Protein AF-A0A935EPA9-F1 (afdb_monomer)

Sequence (239 aa):
MWRLKFWNRGVDVRLLAHLEQKLRLCGFPLTALYARQGHGQLTEWLADKGNRVATLEAYRRAIELHKPTWAGEAQGRLLANFLSLGMYAGPASAAPRCLHHGDHHVSRPFPELQNRWPGGVLPLPTDTQRFGWLGTGDAPLGEIDTWRDFSTHYSQELGTTRTVQVPHHGAAPTHGPRFFHRGLVAEPGVRAVISAGMSNRYGHPRLVVVNEALAAGAQLEIVTDTSEVGYCECFEFEA

pLDDT: mean 85.82, std 12.25, range [48.91, 97.62]

Structure (mmCIF, N/CA/C/O backbone):
data_AF-A0A935EPA9-F1
#
_entry.id   AF-A0A935EPA9-F1
#
loop_
_atom_site.group_PDB
_atom_site.id
_atom_site.type_symbol
_atom_site.label_atom_id
_atom_site.label_alt_id
_atom_site.label_comp_id
_atom_site.label_asym_id
_atom_site.label_entity_id
_atom_site.label_seq_id
_atom_site.pdbx_PDB_ins_code
_atom_site.Cartn_x
_atom_site.Cartn_y
_atom_site.Cartn_z
_atom_site.occupancy
_atom_site.B_iso_or_equiv
_atom_site.auth_seq_id
_atom_site.auth_comp_id
_atom_site.auth_asym_id
_atom_site.auth_atom_id
_atom_site.pdbx_PDB_model_num
ATOM 1 N N . MET A 1 1 ? 3.384 13.593 19.354 1.00 76.81 1 MET A N 1
ATOM 2 C CA . MET A 1 1 ? 4.324 13.526 18.207 1.00 76.81 1 MET A CA 1
ATOM 3 C C . MET A 1 1 ? 3.704 12.672 17.108 1.00 76.81 1 MET A C 1
ATOM 5 O O . MET A 1 1 ? 3.237 11.580 17.417 1.00 76.81 1 MET A O 1
ATOM 9 N N . TRP A 1 2 ? 3.652 13.170 15.870 1.00 85.94 2 TRP A N 1
ATOM 10 C CA . TRP A 1 2 ? 3.174 12.419 14.699 1.00 85.94 2 TRP A CA 1
ATOM 11 C C . TRP A 1 2 ? 4.339 11.661 14.053 1.00 85.94 2 TRP A C 1
ATOM 13 O O . TRP A 1 2 ? 5.459 12.174 14.046 1.00 85.94 2 TRP A O 1
ATOM 23 N N . ARG A 1 3 ? 4.106 10.456 13.528 1.00 91.31 3 ARG A N 1
ATOM 24 C CA . ARG A 1 3 ? 5.133 9.642 12.860 1.00 91.31 3 ARG A CA 1
ATOM 25 C C . ARG A 1 3 ? 4.653 9.105 11.520 1.00 91.31 3 ARG A C 1
ATOM 27 O O . ARG A 1 3 ? 3.473 8.802 11.353 1.00 91.31 3 ARG A O 1
ATOM 34 N N . LEU A 1 4 ? 5.611 8.927 10.615 1.00 93.38 4 LEU A N 1
ATOM 35 C CA . LEU A 1 4 ? 5.465 8.143 9.394 1.00 93.38 4 LEU A CA 1
ATOM 36 C C . LEU A 1 4 ? 6.277 6.856 9.537 1.00 93.38 4 LEU A C 1
ATOM 38 O O . LEU A 1 4 ? 7.412 6.895 10.016 1.00 93.38 4 LEU A O 1
ATOM 42 N N . LYS A 1 5 ? 5.700 5.722 9.140 1.00 92.56 5 LYS A N 1
ATOM 43 C CA . LYS A 1 5 ? 6.363 4.414 9.203 1.00 92.56 5 LYS A CA 1
ATOM 44 C C . LYS A 1 5 ? 6.066 3.607 7.948 1.00 92.56 5 LYS A C 1
ATOM 46 O O . LYS A 1 5 ? 4.907 3.439 7.575 1.00 92.56 5 LYS A O 1
ATOM 51 N N . PHE A 1 6 ? 7.116 3.092 7.324 1.00 93.00 6 PHE A N 1
ATOM 52 C CA . PHE A 1 6 ? 7.049 2.441 6.022 1.00 93.00 6 PHE A CA 1
ATOM 53 C C . PHE A 1 6 ? 7.349 0.952 6.128 1.00 93.00 6 PHE A C 1
ATOM 55 O O . PHE A 1 6 ? 8.260 0.552 6.850 1.00 93.00 6 PHE A O 1
ATOM 62 N N . TRP A 1 7 ? 6.626 0.161 5.344 1.00 93.69 7 TRP A N 1
ATOM 63 C CA . TRP A 1 7 ? 6.806 -1.276 5.234 1.00 93.69 7 TRP A CA 1
ATOM 64 C C . TRP A 1 7 ? 6.876 -1.703 3.771 1.00 93.69 7 TRP A C 1
ATOM 66 O O . TRP A 1 7 ? 6.162 -1.192 2.908 1.00 93.69 7 TRP A O 1
ATOM 76 N N . ASN A 1 8 ? 7.735 -2.673 3.496 1.00 89.88 8 AS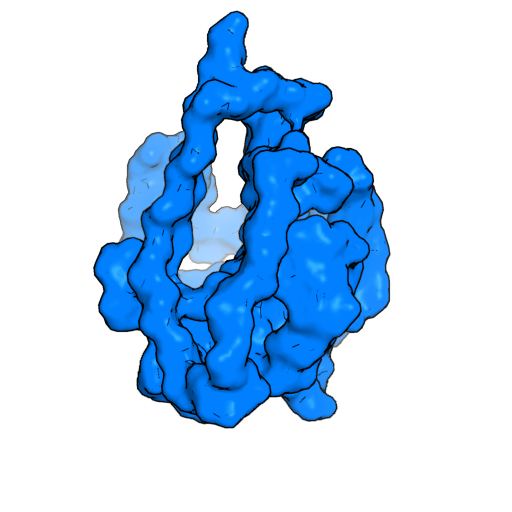N A N 1
ATOM 77 C CA . ASN A 1 8 ? 7.850 -3.327 2.204 1.00 89.88 8 ASN A CA 1
ATOM 78 C C . ASN A 1 8 ? 8.273 -4.772 2.494 1.00 89.88 8 ASN A C 1
ATOM 80 O O . ASN A 1 8 ? 9.214 -4.983 3.268 1.00 89.88 8 ASN A O 1
ATOM 84 N N . ARG A 1 9 ? 7.549 -5.760 1.951 1.00 88.00 9 ARG A N 1
ATOM 85 C CA . ARG A 1 9 ? 7.685 -7.166 2.368 1.00 88.00 9 ARG A CA 1
ATOM 86 C C . ARG A 1 9 ? 9.133 -7.629 2.254 1.00 88.00 9 ARG A C 1
ATOM 88 O O . ARG A 1 9 ? 9.713 -7.597 1.172 1.00 88.00 9 ARG A O 1
ATOM 95 N N . GLY A 1 10 ? 9.700 -8.111 3.360 1.00 82.88 10 GLY A N 1
ATOM 96 C CA . GLY A 1 10 ? 11.038 -8.710 3.385 1.00 82.88 10 GLY A CA 1
ATOM 97 C C . GLY A 1 10 ? 12.150 -7.834 2.793 1.00 82.88 10 GLY A C 1
ATOM 98 O O . GLY A 1 10 ? 13.136 -8.375 2.297 1.00 82.88 10 GLY A O 1
ATOM 99 N N . VAL A 1 11 ? 11.982 -6.508 2.787 1.00 86.69 11 VAL A N 1
ATOM 100 C CA . VAL A 1 11 ? 13.045 -5.587 2.388 1.00 86.69 11 VAL A CA 1
ATOM 101 C C . VAL A 1 11 ? 14.012 -5.420 3.549 1.00 86.69 11 VAL A C 1
ATOM 103 O O . VAL A 1 11 ? 13.640 -4.953 4.623 1.00 86.69 11 VAL A O 1
ATOM 106 N N . ASP A 1 12 ? 15.269 -5.784 3.313 1.00 88.25 12 ASP A N 1
ATOM 107 C CA . ASP A 1 12 ? 16.366 -5.583 4.252 1.00 88.25 12 ASP A CA 1
ATOM 108 C C . ASP A 1 12 ? 17.459 -4.670 3.669 1.00 88.25 12 ASP A C 1
ATOM 110 O O . ASP A 1 12 ? 17.450 -4.299 2.491 1.00 88.25 12 ASP A O 1
ATOM 114 N N . VAL A 1 13 ? 18.432 -4.304 4.508 1.00 89.94 13 VAL A N 1
ATOM 115 C CA . VAL A 1 13 ? 19.551 -3.426 4.123 1.00 89.94 13 VAL A CA 1
ATOM 116 C C . VAL A 1 13 ? 20.376 -3.987 2.957 1.00 89.94 13 VAL A C 1
ATOM 118 O O . VAL A 1 13 ? 20.918 -3.217 2.166 1.00 89.94 13 VAL A O 1
ATOM 121 N N . ARG A 1 14 ? 20.481 -5.315 2.823 1.00 93.69 14 ARG A N 1
ATOM 122 C CA . ARG A 1 14 ? 21.267 -5.952 1.758 1.00 93.69 14 ARG A CA 1
ATOM 123 C C . ARG A 1 14 ? 20.517 -5.900 0.434 1.00 93.69 14 ARG A C 1
ATOM 125 O O . ARG A 1 14 ? 21.124 -5.568 -0.582 1.00 93.69 14 ARG A O 1
ATOM 132 N N . LEU A 1 15 ? 19.212 -6.175 0.437 1.00 91.94 15 LEU A N 1
ATOM 133 C CA . LEU A 1 15 ? 18.370 -6.010 -0.744 1.00 91.94 15 LEU A CA 1
ATOM 134 C C . LEU A 1 15 ? 18.383 -4.555 -1.215 1.00 91.94 15 LEU A C 1
ATOM 136 O O . LEU A 1 15 ? 18.562 -4.311 -2.406 1.00 91.94 15 LEU A O 1
ATOM 140 N N . LEU A 1 16 ? 18.270 -3.593 -0.293 1.00 91.88 16 LEU A N 1
ATOM 141 C CA . LEU A 1 16 ? 18.361 -2.168 -0.617 1.00 91.88 16 LEU A CA 1
ATOM 142 C C . LEU A 1 16 ? 19.715 -1.802 -1.234 1.00 91.88 16 LEU A C 1
ATOM 144 O O . LEU A 1 16 ? 19.746 -1.117 -2.252 1.00 91.88 16 LEU A O 1
ATOM 148 N N . ALA A 1 17 ? 20.822 -2.311 -0.688 1.00 94.19 17 ALA A N 1
ATOM 149 C CA . ALA A 1 17 ? 22.150 -2.082 -1.254 1.00 94.19 17 ALA A CA 1
ATOM 150 C C . ALA A 1 17 ? 22.279 -2.651 -2.680 1.00 94.19 17 ALA A C 1
ATOM 152 O O . ALA A 1 17 ? 22.821 -1.993 -3.573 1.00 94.19 17 ALA A O 1
ATOM 153 N N . HIS A 1 18 ? 21.745 -3.852 -2.928 1.00 94.94 18 HIS A N 1
ATOM 154 C CA . HIS A 1 18 ? 21.714 -4.427 -4.272 1.00 94.94 18 HIS A CA 1
ATOM 155 C C . HIS A 1 18 ? 20.824 -3.620 -5.221 1.00 94.94 18 HIS A C 1
ATOM 157 O O . HIS A 1 18 ? 21.235 -3.361 -6.352 1.00 94.94 18 HIS A O 1
ATOM 163 N N . LEU A 1 19 ? 19.642 -3.193 -4.774 1.00 93.88 19 LEU A N 1
ATOM 164 C CA . LEU A 1 19 ? 18.737 -2.353 -5.557 1.00 93.88 19 LEU A CA 1
ATOM 165 C C . LEU A 1 19 ? 19.398 -1.034 -5.941 1.00 93.88 19 LEU A C 1
ATOM 167 O O . LEU A 1 19 ? 19.433 -0.702 -7.123 1.00 93.88 19 LEU A O 1
ATOM 171 N N . GLU A 1 20 ? 19.989 -0.324 -4.981 1.00 95.06 20 GLU A N 1
ATOM 172 C CA . GLU A 1 20 ? 20.690 0.932 -5.241 1.00 95.06 20 GLU A CA 1
ATOM 173 C C . GLU A 1 20 ? 21.815 0.733 -6.264 1.00 95.06 20 GLU A C 1
ATOM 175 O O . GLU A 1 20 ? 21.924 1.490 -7.232 1.00 95.06 20 GLU A O 1
ATOM 180 N N . GLN A 1 21 ? 22.612 -0.330 -6.113 1.00 97.38 21 GLN A N 1
ATOM 181 C CA . GLN A 1 21 ? 23.664 -0.663 -7.068 1.00 97.38 21 GLN A CA 1
ATOM 182 C C . GLN A 1 21 ? 23.097 -0.898 -8.477 1.00 97.38 21 GLN A C 1
ATOM 184 O O . GLN A 1 21 ? 23.634 -0.361 -9.447 1.00 97.38 21 GLN A O 1
ATOM 189 N N . LYS A 1 22 ? 22.031 -1.698 -8.622 1.00 97.56 22 LYS A N 1
ATOM 190 C CA . LYS A 1 22 ? 21.448 -2.000 -9.940 1.00 97.56 22 LYS A CA 1
ATOM 191 C C . LYS A 1 22 ? 20.779 -0.779 -10.571 1.00 97.56 22 LYS A C 1
ATOM 193 O O . LYS A 1 22 ? 20.948 -0.574 -11.770 1.00 97.56 22 LYS A O 1
ATOM 198 N N . LEU A 1 23 ? 20.098 0.048 -9.779 1.00 97.00 23 LEU A N 1
ATOM 199 C CA . LEU A 1 23 ? 19.498 1.306 -10.229 1.00 97.00 23 LEU A CA 1
ATOM 200 C C . LEU A 1 23 ? 20.565 2.291 -10.716 1.00 97.00 23 LEU A C 1
ATOM 202 O O . LEU A 1 23 ? 20.428 2.886 -11.784 1.00 97.00 23 LEU A O 1
ATOM 206 N N . ARG A 1 24 ? 21.683 2.406 -9.990 1.00 97.31 24 ARG A N 1
ATOM 207 C CA . ARG A 1 24 ? 22.820 3.231 -10.414 1.00 97.31 24 ARG A CA 1
ATOM 208 C C . ARG A 1 24 ? 23.376 2.777 -11.766 1.00 97.31 24 ARG A C 1
ATOM 210 O O . ARG A 1 24 ? 23.651 3.610 -12.623 1.00 97.31 24 ARG A O 1
ATOM 217 N N . LEU A 1 25 ? 23.509 1.465 -11.971 1.00 97.62 25 LEU A N 1
ATOM 218 C CA . LEU A 1 25 ? 24.025 0.893 -13.220 1.00 97.62 25 LEU A CA 1
ATOM 219 C C . LEU A 1 25 ? 23.105 1.122 -14.426 1.00 97.62 25 LEU A C 1
ATOM 221 O O . LEU A 1 25 ? 23.601 1.161 -15.547 1.00 97.62 25 LEU A O 1
ATOM 225 N N . CYS A 1 26 ? 21.794 1.283 -14.222 1.00 97.19 26 CYS A N 1
ATOM 226 C CA . CYS A 1 26 ? 20.859 1.603 -15.302 1.00 97.19 26 CYS A CA 1
ATOM 227 C C . CYS A 1 26 ? 20.621 3.112 -15.487 1.00 97.19 26 CYS A C 1
ATOM 229 O O . CYS A 1 26 ? 19.710 3.496 -16.216 1.00 97.19 26 CYS A O 1
ATOM 231 N N . GLY A 1 27 ? 21.413 3.968 -14.829 1.00 97.44 27 GLY A N 1
ATOM 232 C CA . GLY A 1 27 ? 21.311 5.424 -14.960 1.00 97.44 27 GLY A CA 1
ATOM 233 C C . GLY A 1 27 ? 20.116 6.045 -14.233 1.00 97.44 27 GLY A C 1
ATOM 234 O O . GLY A 1 27 ? 19.759 7.184 -14.529 1.00 97.44 27 GLY A O 1
ATOM 235 N N . PHE A 1 28 ? 19.496 5.326 -13.292 1.00 97.38 28 PHE A N 1
ATOM 236 C CA . PHE A 1 28 ? 18.404 5.869 -12.487 1.00 97.38 28 PHE A CA 1
ATOM 237 C C . PHE A 1 28 ? 18.905 7.061 -11.647 1.00 97.38 28 PHE A C 1
ATOM 239 O O . PHE A 1 28 ? 19.956 6.947 -11.001 1.00 97.38 28 PHE A O 1
ATOM 246 N N . PRO A 1 29 ? 18.178 8.195 -11.595 1.00 96.50 29 PRO A N 1
ATOM 247 C CA . PRO A 1 29 ? 18.647 9.406 -10.926 1.00 96.50 29 PRO A CA 1
ATOM 248 C C . PRO A 1 29 ? 18.473 9.307 -9.401 1.00 96.50 29 PRO A C 1
ATOM 250 O O . PRO A 1 29 ? 17.621 9.959 -8.808 1.00 96.50 29 PRO A O 1
ATOM 253 N N . LEU A 1 30 ? 19.301 8.494 -8.735 1.00 95.56 30 LEU A N 1
ATOM 254 C CA . LEU A 1 30 ? 19.229 8.253 -7.283 1.00 95.56 30 LEU A CA 1
ATOM 255 C C . LEU A 1 30 ? 19.343 9.533 -6.443 1.00 95.56 30 LEU A C 1
ATOM 257 O O . LEU A 1 30 ? 18.748 9.621 -5.375 1.00 95.56 30 LEU A O 1
ATOM 261 N N . THR A 1 31 ? 20.065 10.547 -6.922 1.00 95.75 31 THR A N 1
ATOM 262 C CA . THR A 1 31 ? 20.167 11.850 -6.247 1.00 95.75 31 THR A CA 1
ATOM 263 C C . THR A 1 31 ? 18.823 12.574 -6.165 1.00 95.75 31 THR A C 1
ATOM 265 O O . THR A 1 31 ? 18.585 13.306 -5.205 1.00 95.75 31 THR A O 1
ATOM 268 N N . ALA A 1 32 ? 17.914 12.322 -7.112 1.00 94.19 32 ALA A N 1
ATOM 269 C CA . ALA A 1 32 ? 16.571 12.887 -7.109 1.00 94.19 32 ALA A CA 1
ATOM 270 C C . ALA A 1 32 ? 15.727 12.377 -5.929 1.00 94.19 32 ALA A C 1
ATOM 272 O O . ALA A 1 32 ? 14.844 13.092 -5.467 1.00 94.19 32 ALA A O 1
ATOM 273 N N . LEU A 1 33 ? 16.022 11.192 -5.379 1.00 89.06 33 LEU A N 1
ATOM 274 C CA . LEU A 1 33 ? 15.317 10.662 -4.202 1.00 89.06 33 LEU A CA 1
ATOM 275 C C . LEU A 1 33 ? 15.514 11.534 -2.954 1.00 89.06 33 LEU A C 1
ATOM 277 O O . LEU A 1 33 ? 14.657 11.556 -2.076 1.00 89.06 33 LEU A O 1
ATOM 281 N N . TYR A 1 34 ? 16.627 12.266 -2.887 1.00 91.00 34 TYR A N 1
ATOM 282 C CA . TYR A 1 34 ? 16.986 13.117 -1.751 1.00 91.00 34 TYR A CA 1
ATOM 283 C C . TYR A 1 34 ? 16.742 14.606 -2.022 1.00 91.00 34 TYR A C 1
ATOM 285 O O . TYR A 1 34 ? 16.876 15.439 -1.125 1.00 91.00 34 TYR A O 1
ATOM 293 N N . ALA A 1 35 ? 16.392 14.966 -3.258 1.00 90.88 35 ALA A N 1
ATOM 294 C CA . ALA A 1 35 ? 16.151 16.346 -3.639 1.00 90.88 35 ALA A CA 1
ATOM 295 C C . ALA A 1 35 ? 14.722 16.770 -3.272 1.00 90.88 35 ALA A C 1
ATOM 297 O O . ALA A 1 35 ? 13.752 16.094 -3.610 1.00 90.88 35 ALA A O 1
ATOM 298 N N . ARG A 1 36 ? 14.572 17.960 -2.671 1.00 88.38 36 ARG A N 1
ATOM 299 C CA . ARG A 1 36 ? 13.269 18.532 -2.264 1.00 88.38 36 ARG A CA 1
ATOM 300 C C . ARG A 1 36 ? 12.229 18.573 -3.396 1.00 88.38 36 ARG A C 1
ATOM 302 O O . ARG A 1 36 ? 11.035 18.503 -3.130 1.00 88.38 36 ARG A O 1
ATOM 309 N N . GLN A 1 37 ? 12.675 18.689 -4.646 1.00 88.56 37 GLN A N 1
ATOM 310 C CA . GLN A 1 37 ? 11.825 18.688 -5.843 1.00 88.56 37 GLN A CA 1
ATOM 311 C C . GLN A 1 37 ? 12.203 17.581 -6.843 1.00 88.56 37 GLN A C 1
ATOM 313 O O . GLN A 1 37 ? 11.879 17.666 -8.023 1.00 88.56 37 GLN A O 1
ATOM 318 N N . GLY A 1 38 ? 12.869 16.515 -6.389 1.00 88.50 38 GLY A N 1
ATOM 319 C CA . GLY A 1 38 ? 13.335 15.452 -7.283 1.00 88.50 38 GLY A CA 1
ATOM 320 C C . GLY A 1 38 ? 12.225 14.611 -7.919 1.00 88.50 38 GLY A C 1
ATOM 321 O O . GLY A 1 38 ? 12.478 13.912 -8.896 1.00 88.50 38 GLY A O 1
ATOM 322 N N . HIS A 1 39 ? 10.980 14.719 -7.439 1.00 89.00 39 HIS A N 1
ATOM 323 C CA . HIS A 1 39 ? 9.828 14.040 -8.041 1.00 89.00 39 HIS A CA 1
ATOM 324 C C . HIS A 1 39 ? 9.634 14.408 -9.523 1.00 89.00 39 HIS A C 1
ATOM 326 O O . HIS A 1 39 ? 9.293 13.534 -10.317 1.00 89.00 39 HIS A O 1
ATOM 332 N N . GLY A 1 40 ? 9.891 15.665 -9.914 1.00 91.94 40 GLY A N 1
ATOM 333 C CA . GLY A 1 40 ? 9.788 16.107 -11.308 1.00 91.94 40 GLY A CA 1
ATOM 334 C C . GLY A 1 40 ? 10.805 15.397 -12.198 1.00 91.94 40 GLY A C 1
ATOM 335 O O . GLY A 1 40 ? 10.433 14.791 -13.197 1.00 91.94 40 GLY A O 1
ATOM 336 N N . GLN A 1 41 ? 12.066 15.361 -11.758 1.00 93.81 41 GLN A N 1
ATOM 337 C CA . GLN A 1 41 ? 13.150 14.663 -12.451 1.00 93.81 41 GLN A CA 1
ATOM 338 C C . GLN A 1 41 ? 12.880 13.158 -12.577 1.00 93.81 41 GLN A C 1
ATOM 340 O O . GLN A 1 41 ? 13.104 12.575 -13.634 1.00 93.81 41 GLN A O 1
ATOM 345 N N . LEU A 1 42 ? 12.386 12.518 -11.512 1.00 94.12 42 LEU A N 1
ATOM 346 C CA . LEU A 1 42 ? 12.028 11.097 -11.539 1.00 94.12 42 LEU A CA 1
ATOM 347 C C . LEU A 1 42 ? 10.885 10.830 -12.518 1.00 94.12 42 LEU A C 1
ATOM 349 O O . LEU A 1 42 ? 10.948 9.868 -13.279 1.00 94.12 42 LEU A O 1
ATOM 353 N N . THR A 1 43 ? 9.862 11.686 -12.514 1.00 93.2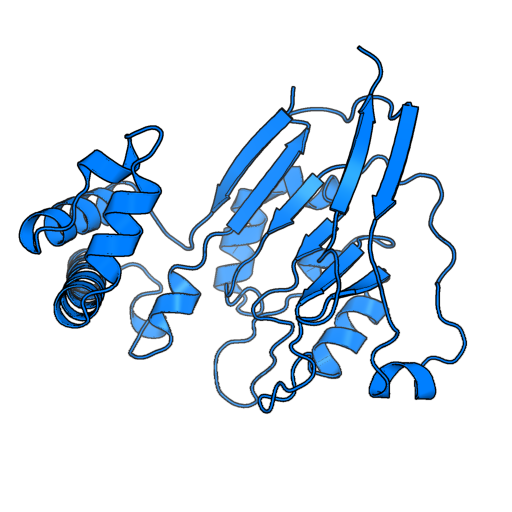5 43 THR A N 1
ATOM 354 C CA . THR A 1 43 ? 8.696 11.559 -13.397 1.00 93.25 43 THR A CA 1
ATOM 355 C C . THR A 1 43 ? 9.093 11.733 -14.857 1.00 93.25 43 THR A C 1
ATOM 357 O O . THR A 1 43 ? 8.719 10.914 -15.690 1.00 93.25 43 THR A O 1
ATOM 360 N N . GLU A 1 44 ? 9.890 12.757 -15.163 1.00 95.06 44 GLU A N 1
ATOM 361 C CA . GLU A 1 44 ? 10.415 13.006 -16.505 1.00 95.06 44 GLU A CA 1
ATOM 362 C C . GLU A 1 44 ? 11.298 11.846 -16.982 1.00 95.06 44 GLU A C 1
ATOM 364 O O . GLU A 1 44 ? 11.100 11.319 -18.075 1.00 95.06 44 GLU A O 1
ATOM 369 N N . TRP A 1 45 ? 12.212 11.367 -16.134 1.00 96.06 45 TRP A N 1
ATOM 370 C CA . TRP A 1 45 ? 13.082 10.242 -16.472 1.00 96.06 45 TRP A CA 1
ATOM 371 C C . TRP A 1 45 ? 12.285 8.946 -16.704 1.00 96.06 45 TRP A C 1
ATOM 373 O O . TRP A 1 45 ? 12.556 8.217 -17.658 1.00 96.06 45 TRP A O 1
ATOM 383 N N . LEU A 1 46 ? 11.265 8.672 -15.881 1.00 95.00 46 LEU A N 1
ATOM 384 C CA . LEU A 1 46 ? 10.369 7.515 -16.024 1.00 95.00 46 LEU A CA 1
ATOM 385 C C . LEU A 1 46 ? 9.311 7.683 -17.128 1.00 95.00 46 LEU A C 1
ATOM 387 O O . LEU A 1 46 ? 8.618 6.714 -17.447 1.00 95.00 46 LEU A O 1
ATOM 391 N N . ALA A 1 47 ? 9.166 8.866 -17.731 1.00 95.12 47 ALA A N 1
ATOM 392 C CA . ALA A 1 47 ? 8.294 9.044 -18.891 1.00 95.12 47 ALA A CA 1
ATOM 393 C C . ALA A 1 47 ? 8.807 8.227 -20.089 1.00 95.12 47 ALA A C 1
ATOM 395 O O . ALA A 1 47 ? 8.014 7.675 -20.862 1.00 95.12 47 ALA A O 1
ATOM 396 N N . ASP A 1 48 ? 10.128 8.053 -20.188 1.00 97.44 48 ASP A N 1
ATOM 397 C CA . ASP A 1 48 ? 10.743 7.182 -21.179 1.00 97.44 48 ASP A CA 1
ATOM 398 C C . ASP A 1 48 ? 10.442 5.693 -20.904 1.00 97.44 48 ASP A C 1
ATOM 400 O O . ASP A 1 48 ? 10.499 5.173 -19.783 1.00 97.44 48 ASP A O 1
ATOM 404 N N . LYS A 1 49 ? 10.062 4.965 -21.959 1.00 95.88 49 LYS A N 1
ATOM 405 C CA . LYS A 1 49 ? 9.726 3.537 -21.856 1.00 95.88 49 LYS A CA 1
ATOM 406 C C . LYS A 1 49 ? 10.966 2.676 -21.599 1.00 95.88 49 LYS A C 1
ATOM 408 O O . LYS A 1 49 ? 10.862 1.714 -20.837 1.00 95.88 49 LYS A O 1
ATOM 413 N N . GLY A 1 50 ? 12.101 2.998 -22.218 1.00 97.06 50 GLY A N 1
ATOM 414 C CA . GLY A 1 50 ? 13.364 2.283 -22.033 1.00 97.06 50 GLY A CA 1
ATOM 415 C C . GLY A 1 50 ? 13.839 2.359 -20.586 1.00 97.06 50 GLY A C 1
ATOM 416 O O . GLY A 1 50 ? 14.141 1.329 -19.986 1.00 97.06 50 GLY A O 1
ATOM 417 N N . ASN A 1 51 ? 13.765 3.544 -19.990 1.00 96.88 51 ASN A N 1
ATOM 418 C CA . ASN A 1 51 ? 14.081 3.797 -18.588 1.00 96.88 51 ASN A CA 1
ATOM 419 C C . ASN A 1 51 ? 13.205 2.983 -17.627 1.00 96.88 51 ASN A C 1
ATOM 421 O O . ASN A 1 51 ? 13.721 2.329 -16.722 1.00 96.88 51 ASN A O 1
ATOM 425 N N . ARG A 1 52 ? 11.885 2.920 -17.851 1.00 93.81 52 ARG A N 1
ATOM 426 C CA . ARG A 1 52 ? 10.991 2.061 -17.047 1.00 93.81 52 ARG A CA 1
ATOM 427 C C . ARG A 1 52 ? 11.353 0.582 -17.145 1.00 93.81 52 ARG A C 1
ATOM 429 O O . ARG A 1 52 ? 11.381 -0.109 -16.128 1.00 93.81 52 ARG A O 1
ATOM 436 N N . VAL A 1 53 ? 11.631 0.093 -18.354 1.00 92.75 53 VAL A N 1
ATOM 437 C CA . VAL A 1 53 ? 12.052 -1.300 -18.570 1.00 92.75 53 VAL A CA 1
ATOM 438 C C . VAL A 1 53 ? 13.378 -1.576 -17.859 1.00 92.75 53 VAL A C 1
ATOM 440 O O . VAL A 1 53 ? 13.491 -2.587 -17.169 1.00 92.75 53 VAL A O 1
ATOM 443 N N . ALA A 1 54 ? 14.346 -0.664 -17.967 1.00 95.00 54 ALA A N 1
ATOM 444 C CA . ALA A 1 54 ? 15.650 -0.781 -17.326 1.00 95.00 54 ALA A CA 1
ATOM 445 C C . ALA A 1 54 ? 15.550 -0.775 -15.792 1.00 95.00 54 ALA A C 1
ATOM 447 O O . ALA A 1 54 ? 16.194 -1.592 -15.138 1.00 95.00 54 ALA A O 1
ATOM 448 N N . THR A 1 55 ? 14.686 0.066 -15.216 1.00 93.50 55 THR A N 1
ATOM 449 C CA . THR A 1 55 ? 14.396 0.068 -13.774 1.00 93.50 55 THR A CA 1
ATOM 450 C C . THR A 1 55 ? 13.799 -1.258 -13.323 1.00 93.50 55 THR A C 1
ATOM 452 O O . THR A 1 55 ? 14.288 -1.854 -12.368 1.00 93.50 55 THR A O 1
ATOM 455 N N . LEU A 1 56 ? 12.775 -1.771 -14.012 1.00 90.81 56 LEU A N 1
ATOM 456 C CA . LEU A 1 56 ? 12.178 -3.065 -13.659 1.00 90.81 56 LEU A CA 1
ATOM 457 C C . LEU A 1 56 ? 13.205 -4.203 -13.724 1.00 90.81 56 LEU A C 1
ATOM 459 O O . LEU A 1 56 ? 13.222 -5.076 -12.859 1.00 90.81 56 LEU A O 1
ATOM 463 N N . GLU A 1 57 ? 14.082 -4.176 -14.723 1.00 92.38 57 GLU A N 1
ATOM 464 C CA . GLU A 1 57 ? 15.178 -5.132 -14.853 1.00 92.38 57 GLU A CA 1
ATOM 465 C C . GLU A 1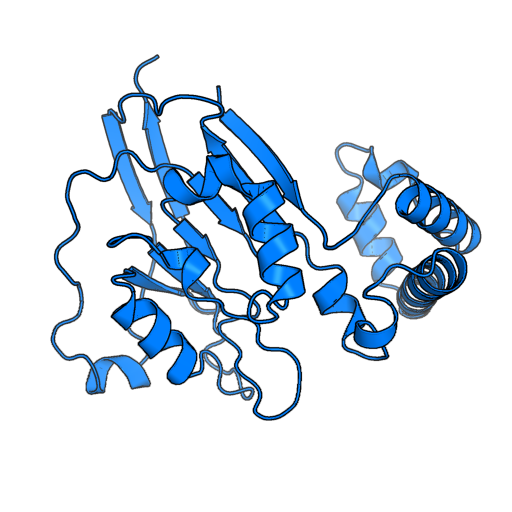 57 ? 16.215 -4.991 -13.726 1.00 92.38 57 GLU A C 1
ATOM 467 O O . GLU A 1 57 ? 16.684 -5.993 -13.185 1.00 92.38 57 GLU A O 1
ATOM 472 N N . ALA A 1 58 ? 16.534 -3.764 -13.302 1.00 94.06 58 ALA A N 1
ATOM 473 C CA . ALA A 1 58 ? 17.395 -3.515 -12.149 1.00 94.06 58 ALA A CA 1
ATOM 474 C C . ALA A 1 58 ? 16.812 -4.121 -10.861 1.00 94.06 58 ALA A C 1
ATOM 476 O O . ALA A 1 58 ? 17.538 -4.786 -10.117 1.00 94.06 58 ALA A O 1
ATOM 477 N N . TYR A 1 59 ? 15.501 -3.966 -10.640 1.00 91.81 59 TYR A N 1
ATOM 478 C CA . TYR A 1 59 ? 14.796 -4.607 -9.527 1.00 91.81 59 TYR A CA 1
ATOM 479 C C . TYR A 1 59 ? 14.886 -6.133 -9.596 1.00 91.81 59 TYR A C 1
ATOM 481 O O . TYR A 1 59 ? 15.276 -6.765 -8.613 1.00 91.81 59 TYR A O 1
ATOM 489 N N . ARG A 1 60 ? 14.593 -6.732 -10.759 1.00 91.19 60 ARG A N 1
ATOM 490 C CA . ARG A 1 60 ? 14.683 -8.191 -10.948 1.00 91.19 60 ARG A CA 1
ATOM 491 C C . ARG A 1 60 ? 16.072 -8.721 -10.627 1.00 91.19 60 ARG A C 1
ATOM 493 O O . ARG A 1 60 ? 16.192 -9.633 -9.820 1.00 91.19 60 ARG A O 1
ATOM 500 N N . ARG A 1 61 ? 17.122 -8.095 -11.161 1.00 93.31 61 ARG A N 1
ATOM 501 C CA . ARG A 1 61 ? 18.512 -8.507 -10.910 1.00 93.31 61 ARG A CA 1
ATOM 502 C C . ARG A 1 61 ? 18.915 -8.383 -9.446 1.00 93.31 61 ARG A C 1
ATOM 504 O O . ARG A 1 61 ? 19.709 -9.187 -8.965 1.00 93.31 61 ARG A O 1
ATOM 511 N N . ALA A 1 62 ? 18.423 -7.366 -8.739 1.00 93.31 62 ALA A N 1
ATOM 512 C CA . ALA A 1 62 ? 18.680 -7.228 -7.309 1.00 93.31 62 ALA A CA 1
ATOM 513 C C . ALA A 1 62 ? 17.993 -8.346 -6.510 1.00 93.31 62 ALA A C 1
ATOM 515 O O . ALA A 1 62 ? 18.620 -8.942 -5.638 1.00 93.31 62 ALA A O 1
ATOM 516 N N . ILE A 1 63 ? 16.746 -8.677 -6.856 1.00 91.25 63 ILE A N 1
ATOM 517 C CA . ILE A 1 63 ? 15.977 -9.766 -6.239 1.00 91.25 63 ILE A CA 1
ATOM 518 C C . ILE A 1 63 ? 16.606 -11.129 -6.548 1.00 91.25 63 ILE A C 1
ATOM 520 O O . ILE A 1 63 ? 16.762 -11.936 -5.640 1.00 91.25 63 ILE A O 1
ATOM 524 N N . GLU A 1 64 ? 17.021 -11.386 -7.788 1.00 91.81 64 GLU A N 1
ATOM 525 C CA . GLU A 1 64 ? 17.704 -12.626 -8.189 1.00 91.81 64 GLU A CA 1
ATOM 526 C C . GLU A 1 64 ? 19.037 -12.823 -7.462 1.00 91.81 64 GLU A C 1
ATOM 528 O O . GLU A 1 64 ? 19.397 -13.949 -7.110 1.00 91.81 64 GLU A O 1
ATOM 533 N N . LEU A 1 65 ? 19.768 -11.729 -7.226 1.00 92.44 65 LEU A N 1
ATOM 534 C CA . LEU A 1 65 ? 21.030 -11.754 -6.496 1.00 92.44 65 LEU A CA 1
ATOM 535 C C . LEU A 1 65 ? 20.813 -11.978 -4.996 1.00 92.44 65 LEU A C 1
ATOM 537 O O . LEU A 1 65 ? 21.498 -12.803 -4.396 1.00 92.44 65 LEU A O 1
ATOM 541 N N . HIS A 1 66 ? 19.870 -11.249 -4.399 1.00 92.50 66 HIS A N 1
ATOM 542 C CA . HIS A 1 66 ? 19.600 -11.303 -2.965 1.00 92.50 66 HIS A CA 1
ATOM 543 C C . HIS A 1 66 ? 18.842 -12.572 -2.548 1.00 92.50 66 HIS A C 1
ATOM 545 O O . HIS A 1 66 ? 19.092 -13.111 -1.473 1.00 92.50 66 HIS A O 1
ATOM 551 N N . LYS A 1 67 ? 17.945 -13.060 -3.413 1.00 90.31 67 LYS A N 1
ATOM 552 C CA . LYS A 1 67 ? 17.050 -14.207 -3.202 1.00 90.31 67 LYS A CA 1
ATOM 553 C C . LYS A 1 67 ? 16.203 -14.080 -1.927 1.00 90.31 67 LYS A C 1
ATOM 555 O O . LYS A 1 67 ? 16.279 -14.957 -1.064 1.00 90.31 67 LYS A O 1
ATOM 560 N N . PRO A 1 68 ? 15.383 -13.017 -1.791 1.00 86.94 68 PRO A N 1
ATOM 561 C CA . PRO A 1 68 ? 14.455 -12.934 -0.670 1.00 86.94 68 PRO A CA 1
ATOM 562 C C . PRO A 1 68 ? 13.492 -14.129 -0.690 1.00 86.94 68 PRO A C 1
ATOM 564 O O . PRO A 1 68 ? 13.209 -14.696 -1.747 1.00 86.94 68 PRO A O 1
ATOM 567 N N . THR A 1 69 ? 12.944 -14.493 0.467 1.00 85.75 69 THR A N 1
ATOM 568 C CA . THR A 1 69 ? 12.048 -15.658 0.603 1.00 85.75 69 THR A CA 1
ATOM 569 C C . THR A 1 69 ? 10.826 -15.591 -0.317 1.00 85.75 69 THR A C 1
ATOM 571 O O . THR A 1 69 ? 10.335 -16.622 -0.761 1.00 85.75 69 THR A O 1
ATOM 574 N N . TRP A 1 70 ? 10.383 -14.381 -0.665 1.00 84.75 70 TRP A N 1
ATOM 575 C CA . TRP A 1 70 ? 9.259 -14.115 -1.563 1.00 84.75 70 TRP A CA 1
ATOM 576 C C . TRP A 1 70 ? 9.637 -14.025 -3.053 1.00 84.75 70 TRP A C 1
ATOM 578 O O . TRP A 1 70 ? 8.762 -13.802 -3.887 1.00 84.75 70 TRP A O 1
ATOM 588 N N . ALA A 1 71 ? 10.911 -14.194 -3.435 1.00 84.81 71 ALA A N 1
ATOM 589 C CA . ALA A 1 71 ? 11.376 -13.993 -4.816 1.00 84.81 71 ALA A CA 1
ATOM 590 C C . ALA A 1 71 ? 10.604 -14.827 -5.854 1.00 84.81 71 ALA A C 1
ATOM 592 O O . ALA A 1 71 ? 10.359 -14.362 -6.966 1.00 84.81 71 ALA A O 1
ATOM 593 N N . GLY A 1 72 ? 10.199 -16.047 -5.484 1.00 82.12 72 GLY A N 1
ATOM 594 C CA . GLY A 1 72 ? 9.403 -16.925 -6.345 1.00 82.12 72 GLY A CA 1
ATOM 595 C C . GLY A 1 72 ? 7.988 -16.406 -6.616 1.00 82.12 72 GLY A C 1
ATOM 596 O O . GLY A 1 72 ? 7.424 -16.696 -7.666 1.00 82.12 72 GLY A O 1
ATOM 597 N N . GLU A 1 73 ? 7.432 -15.602 -5.709 1.00 81.06 73 GLU A N 1
ATOM 598 C CA . GLU A 1 73 ? 6.079 -15.049 -5.812 1.00 81.06 73 GLU A CA 1
ATOM 599 C C . GLU A 1 73 ? 6.046 -13.749 -6.641 1.00 81.06 73 GLU A C 1
ATOM 601 O O . GLU A 1 73 ? 5.041 -13.423 -7.274 1.00 81.06 73 GLU A O 1
ATOM 606 N N . ALA A 1 74 ? 7.167 -13.026 -6.705 1.00 78.81 74 ALA A N 1
ATOM 607 C CA . ALA A 1 74 ? 7.287 -11.729 -7.374 1.00 78.81 74 ALA A CA 1
ATOM 608 C C . ALA A 1 74 ? 7.571 -11.813 -8.890 1.00 78.81 74 ALA A C 1
ATOM 610 O O . ALA A 1 74 ? 8.104 -10.874 -9.485 1.00 78.81 74 ALA A O 1
ATOM 611 N N . GLN A 1 75 ? 7.229 -12.923 -9.549 1.00 77.50 75 GLN A N 1
ATOM 612 C CA . GLN A 1 75 ? 7.525 -13.119 -10.970 1.00 77.50 75 GLN A CA 1
ATOM 613 C C . GLN A 1 75 ? 6.597 -12.322 -11.904 1.00 77.50 75 GLN A C 1
ATOM 615 O O . GLN A 1 75 ? 5.414 -12.084 -11.642 1.00 77.50 75 GLN A O 1
ATOM 620 N N . GLY A 1 76 ? 7.140 -11.930 -13.060 1.00 80.94 76 GLY A N 1
ATOM 621 C CA . GLY A 1 76 ? 6.376 -11.323 -14.150 1.00 80.94 76 GLY A CA 1
ATOM 622 C C . GLY A 1 76 ? 5.700 -10.005 -13.762 1.00 80.94 76 GLY A C 1
ATOM 623 O O . GLY A 1 76 ? 6.373 -9.027 -13.437 1.00 80.94 76 GLY A O 1
ATOM 624 N N . ARG A 1 77 ? 4.365 -9.969 -13.864 1.00 77.62 77 ARG A N 1
ATOM 625 C CA . ARG A 1 77 ? 3.539 -8.784 -13.557 1.00 77.62 77 ARG A CA 1
ATOM 626 C C . ARG A 1 77 ? 3.265 -8.609 -12.064 1.00 77.62 77 ARG A C 1
ATOM 628 O O . ARG A 1 77 ? 2.831 -7.535 -11.668 1.00 77.62 77 ARG A O 1
ATOM 635 N N . LEU A 1 78 ? 3.520 -9.635 -11.252 1.00 80.38 78 LEU A N 1
ATOM 636 C CA . LEU A 1 78 ? 3.243 -9.591 -9.819 1.00 80.38 78 LEU A CA 1
ATOM 637 C C . LEU A 1 78 ? 4.279 -8.767 -9.058 1.00 80.38 78 LEU A C 1
ATOM 639 O O . LEU A 1 78 ? 3.951 -8.255 -7.997 1.00 80.38 78 LEU A O 1
ATOM 643 N N . LEU A 1 79 ? 5.480 -8.569 -9.616 1.00 81.62 79 LEU A N 1
ATOM 644 C CA . LEU A 1 79 ? 6.568 -7.822 -8.980 1.00 81.62 79 LEU A CA 1
ATOM 645 C C . LEU A 1 79 ? 6.110 -6.490 -8.366 1.00 81.62 79 LEU A C 1
ATOM 647 O O . LEU A 1 79 ? 6.459 -6.198 -7.230 1.00 81.62 79 LEU A O 1
ATOM 651 N N . ALA A 1 80 ? 5.289 -5.710 -9.075 1.00 78.25 80 ALA A N 1
ATOM 652 C CA . ALA A 1 80 ? 4.801 -4.420 -8.580 1.00 78.25 80 ALA A CA 1
ATOM 653 C C . ALA A 1 80 ? 4.006 -4.539 -7.263 1.00 78.25 80 ALA A C 1
ATOM 655 O O . ALA A 1 80 ? 4.169 -3.714 -6.366 1.00 78.25 80 ALA A O 1
ATOM 656 N N . ASN A 1 81 ? 3.222 -5.607 -7.101 1.00 80.56 81 ASN A N 1
ATOM 657 C CA . ASN A 1 81 ? 2.456 -5.867 -5.880 1.00 80.56 81 ASN A CA 1
ATOM 658 C C . ASN A 1 81 ? 3.389 -6.176 -4.698 1.00 80.56 81 ASN A C 1
ATOM 660 O O . ASN A 1 81 ? 3.153 -5.735 -3.580 1.00 80.56 81 ASN A O 1
ATOM 664 N N . PHE A 1 82 ? 4.491 -6.887 -4.948 1.00 78.50 82 PHE A N 1
ATOM 665 C CA . PHE A 1 82 ? 5.486 -7.219 -3.919 1.00 78.50 82 PHE A CA 1
ATOM 666 C C . PHE A 1 82 ? 6.368 -6.033 -3.527 1.00 78.50 82 PHE A C 1
ATOM 668 O O . PHE A 1 82 ? 6.877 -5.995 -2.412 1.00 78.50 82 PHE A O 1
ATOM 675 N N . LEU A 1 83 ? 6.498 -5.047 -4.415 1.00 80.00 83 LEU A N 1
ATOM 676 C CA . LEU A 1 83 ? 7.167 -3.775 -4.143 1.00 80.00 83 LEU A CA 1
ATOM 677 C C . LEU A 1 83 ? 6.230 -2.733 -3.513 1.00 80.00 83 LEU A C 1
ATOM 679 O O . LEU A 1 83 ? 6.648 -1.599 -3.276 1.00 80.00 83 LEU A O 1
ATOM 683 N N . SER A 1 84 ? 4.971 -3.089 -3.240 1.00 85.44 84 SER A N 1
ATOM 684 C CA . SER A 1 84 ? 3.990 -2.154 -2.688 1.00 85.44 84 SER A CA 1
ATOM 685 C C . SER A 1 84 ? 4.399 -1.632 -1.322 1.00 85.44 84 SER A C 1
ATOM 687 O O . SER A 1 84 ? 4.712 -2.388 -0.403 1.00 85.44 84 SER A O 1
ATOM 689 N N . LEU A 1 85 ? 4.377 -0.309 -1.201 1.00 88.62 85 LEU A N 1
ATOM 690 C CA . LEU A 1 85 ? 4.720 0.402 0.017 1.00 88.62 85 LEU A CA 1
ATOM 691 C C . LEU A 1 85 ? 3.513 0.443 0.955 1.00 88.62 85 LEU A C 1
ATOM 693 O O . LEU A 1 85 ? 2.509 1.087 0.657 1.00 88.62 85 LEU A O 1
ATOM 697 N N . GLY A 1 86 ? 3.646 -0.208 2.107 1.00 93.44 86 GLY A N 1
ATOM 698 C CA . GLY A 1 86 ? 2.818 0.079 3.267 1.00 93.44 86 GLY A CA 1
ATOM 699 C C . GLY A 1 86 ? 3.284 1.380 3.918 1.00 93.44 86 GLY A C 1
ATOM 700 O O . GLY A 1 86 ? 4.487 1.600 4.074 1.00 93.44 86 GLY A O 1
ATOM 701 N N . MET A 1 87 ? 2.350 2.246 4.296 1.00 96.25 87 MET A N 1
ATOM 702 C CA . MET A 1 87 ? 2.637 3.505 4.976 1.00 96.25 87 MET A CA 1
ATOM 703 C C . MET A 1 87 ? 1.636 3.730 6.102 1.00 96.25 87 MET A C 1
ATOM 705 O O . MET A 1 87 ? 0.442 3.848 5.860 1.00 96.25 87 MET A O 1
ATOM 709 N N . TYR A 1 88 ? 2.135 3.858 7.325 1.00 95.69 88 TYR A N 1
ATOM 710 C CA . TYR A 1 88 ? 1.373 4.357 8.462 1.00 95.69 88 TYR A CA 1
ATOM 711 C C . TYR A 1 88 ? 1.671 5.839 8.676 1.00 95.69 88 TYR A C 1
ATOM 713 O O . TYR A 1 88 ? 2.838 6.243 8.657 1.00 95.69 88 TYR A O 1
ATOM 721 N N . ALA A 1 89 ? 0.630 6.617 8.950 1.00 94.06 89 ALA A N 1
ATOM 722 C CA . ALA A 1 89 ? 0.700 7.992 9.417 1.00 94.06 89 ALA A CA 1
ATOM 723 C C . ALA A 1 89 ? -0.190 8.139 10.653 1.00 94.06 89 ALA A C 1
ATOM 725 O O . ALA A 1 89 ? -1.385 7.873 10.590 1.00 94.06 89 ALA A O 1
ATOM 726 N N . GLY A 1 90 ? 0.370 8.545 11.789 1.00 92.38 90 GLY A N 1
ATOM 727 C CA . GLY A 1 90 ? -0.419 8.657 13.013 1.00 92.38 90 GLY A CA 1
ATOM 728 C C . GLY A 1 90 ? 0.391 9.054 14.239 1.00 92.38 90 GLY A C 1
ATOM 729 O O . GLY A 1 90 ? 1.595 9.316 14.136 1.00 92.38 90 GLY A O 1
ATOM 730 N N . PRO A 1 91 ? -0.232 9.056 15.429 1.00 87.38 91 PRO A N 1
ATOM 731 C CA . PRO A 1 91 ? 0.464 9.308 16.683 1.00 87.38 91 PRO A CA 1
ATOM 732 C C . PRO A 1 91 ? 1.600 8.298 16.913 1.00 87.38 91 PRO A C 1
ATOM 734 O O . PRO A 1 91 ? 1.478 7.111 16.590 1.00 87.38 91 PRO A O 1
ATOM 737 N N . ALA A 1 92 ? 2.717 8.777 17.465 1.00 82.69 92 ALA A N 1
ATOM 738 C CA . ALA A 1 92 ? 3.864 7.956 17.860 1.00 82.69 92 ALA A CA 1
ATOM 739 C C . ALA A 1 92 ? 3.693 7.284 19.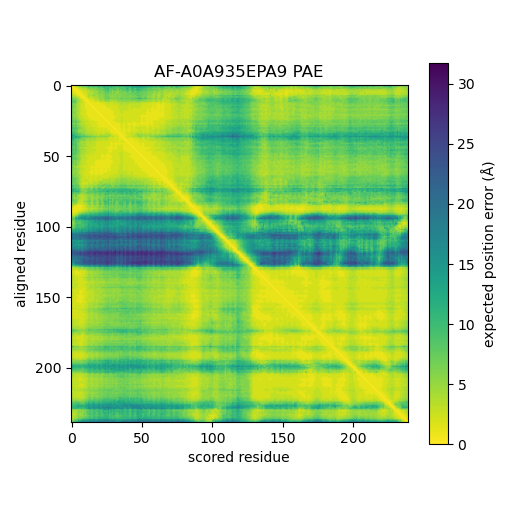234 1.00 82.69 92 ALA A C 1
ATOM 741 O O . ALA A 1 92 ? 4.390 6.321 19.537 1.00 82.69 92 ALA A O 1
ATOM 742 N N . SER A 1 93 ? 2.783 7.803 20.056 1.00 78.06 93 SER A N 1
ATOM 743 C CA . SER A 1 93 ? 2.508 7.399 21.439 1.00 78.06 93 SER A CA 1
ATOM 744 C C . SER A 1 93 ? 0.998 7.436 21.702 1.00 78.06 93 SER A C 1
ATOM 746 O O . SER A 1 93 ? 0.232 7.649 20.760 1.00 78.06 93 SER A O 1
ATOM 748 N N . ALA A 1 94 ? 0.579 7.256 22.966 1.00 67.62 94 ALA A N 1
ATOM 749 C CA . ALA A 1 94 ? -0.817 7.389 23.391 1.00 67.62 94 ALA A CA 1
ATOM 750 C C . ALA A 1 94 ? -1.489 8.596 22.726 1.00 67.62 94 ALA A C 1
ATOM 752 O O . ALA A 1 94 ? -0.891 9.674 22.615 1.00 67.62 94 ALA A O 1
ATOM 753 N N . ALA A 1 95 ? -2.693 8.359 22.217 1.00 66.62 95 ALA A N 1
ATOM 754 C CA . ALA A 1 95 ? -3.362 9.301 21.355 1.00 66.62 95 ALA A CA 1
ATOM 755 C C . ALA A 1 95 ? -3.679 10.606 22.105 1.00 66.62 95 ALA A C 1
ATOM 757 O O . ALA A 1 95 ? -4.264 10.549 23.189 1.00 66.62 95 ALA A O 1
ATOM 758 N N . PRO A 1 96 ? -3.302 11.773 21.556 1.00 69.81 96 PRO A N 1
ATOM 759 C CA . PRO A 1 96 ? -3.708 13.047 22.126 1.00 69.81 96 PRO A CA 1
ATOM 760 C C . PRO A 1 96 ? -5.233 13.171 22.114 1.00 69.81 96 PRO A C 1
ATOM 762 O O . PRO A 1 96 ? -5.914 12.592 21.261 1.00 69.81 96 PRO A O 1
ATOM 765 N N . ARG A 1 97 ? -5.774 13.942 23.061 1.00 77.31 97 ARG A N 1
ATOM 766 C CA . ARG A 1 97 ? -7.202 14.242 23.084 1.00 77.31 97 ARG A CA 1
ATOM 767 C C . ARG A 1 97 ? -7.549 15.028 21.822 1.00 77.31 97 ARG A C 1
ATOM 769 O O . ARG A 1 97 ? -7.026 16.117 21.592 1.00 77.31 97 ARG A O 1
ATOM 776 N N . CYS A 1 98 ? -8.404 14.444 20.993 1.00 76.88 98 CYS A N 1
ATOM 777 C CA . CYS A 1 98 ? -8.905 15.102 19.800 1.00 76.88 98 CYS A CA 1
ATOM 778 C C . CYS A 1 98 ? -9.982 16.113 20.199 1.00 76.88 98 CYS A C 1
ATOM 780 O O . CYS A 1 98 ? -10.936 15.766 20.896 1.00 76.88 98 CYS A O 1
ATOM 782 N N . LEU A 1 99 ? -9.788 17.361 19.782 1.00 70.44 99 LEU A N 1
ATOM 783 C CA . LEU A 1 99 ? -10.725 18.463 19.983 1.00 70.44 99 LEU A CA 1
ATOM 784 C C . LEU A 1 99 ? -11.796 18.471 18.899 1.00 70.44 99 LEU A C 1
ATOM 786 O O . LEU A 1 99 ? -12.976 18.657 19.186 1.00 70.44 99 LEU A O 1
ATOM 790 N N . HIS A 1 100 ? -11.367 18.252 17.658 1.00 71.88 100 HIS A N 1
ATOM 791 C CA . HIS A 1 100 ? -12.228 18.270 16.491 1.00 71.88 100 HIS A CA 1
ATOM 792 C C . HIS A 1 100 ? -11.810 17.182 15.503 1.00 71.88 100 HIS A C 1
ATOM 794 O O . HIS A 1 100 ? -10.628 17.017 15.193 1.00 71.88 100 HIS A O 1
ATOM 800 N N . HIS A 1 101 ? -12.804 16.470 14.981 1.00 72.56 101 HIS A N 1
ATOM 801 C CA . HIS A 1 101 ? -12.657 15.505 13.900 1.00 72.56 101 HIS A CA 1
ATOM 802 C C . HIS A 1 101 ? -13.635 15.874 12.789 1.00 72.56 101 HIS A C 1
ATOM 804 O O . HIS A 1 101 ? -14.846 15.910 13.014 1.00 72.56 101 HIS A O 1
ATOM 810 N N . GLY A 1 102 ? -13.101 16.122 11.597 1.00 66.62 102 GLY A N 1
ATOM 811 C CA . GLY A 1 102 ? -13.883 16.279 10.377 1.00 66.62 102 GLY A CA 1
ATOM 812 C C . GLY A 1 102 ? -13.401 15.303 9.316 1.00 66.62 102 GLY A C 1
ATOM 813 O O . GLY A 1 102 ? -12.198 15.095 9.163 1.00 66.62 102 GLY A O 1
ATOM 814 N N . ASP A 1 103 ? -14.331 14.725 8.570 1.00 69.69 103 ASP A N 1
ATOM 815 C CA . ASP A 1 103 ? -14.061 13.957 7.367 1.00 69.69 103 ASP A CA 1
ATOM 816 C C . ASP A 1 103 ? -14.669 14.659 6.148 1.00 69.69 103 ASP A C 1
ATOM 818 O O . ASP A 1 103 ? -15.784 15.178 6.172 1.00 69.69 103 ASP A O 1
ATOM 822 N N . HIS A 1 104 ? -13.915 14.688 5.054 1.00 64.75 104 HIS A N 1
ATOM 823 C CA . HIS A 1 104 ? -14.400 15.157 3.764 1.00 64.75 104 HIS A CA 1
ATOM 824 C C . HIS A 1 104 ? -14.290 14.017 2.763 1.00 64.75 104 HIS A C 1
ATOM 826 O O . HIS A 1 104 ? -13.199 13.637 2.332 1.00 64.75 104 HIS A O 1
ATOM 832 N N . HIS A 1 105 ? -15.445 13.478 2.390 1.00 65.38 105 HIS A N 1
ATOM 833 C CA . HIS A 1 105 ? -15.571 12.498 1.328 1.00 65.38 105 HIS A CA 1
ATOM 834 C C . HIS A 1 105 ? -16.877 12.746 0.570 1.00 65.38 105 HIS A C 1
ATOM 836 O O . HIS A 1 105 ? -17.928 12.987 1.163 1.00 65.38 105 HIS A O 1
ATOM 842 N N . VAL A 1 106 ? -16.825 12.679 -0.760 1.00 54.84 106 VAL A N 1
ATOM 843 C CA . VAL A 1 106 ? -18.038 12.594 -1.582 1.00 54.84 106 VAL A CA 1
ATOM 844 C C . VAL A 1 106 ? -18.293 11.111 -1.824 1.00 54.84 106 VAL A C 1
ATOM 846 O O . VAL A 1 106 ? -18.030 10.586 -2.908 1.00 54.84 106 VAL A O 1
ATOM 849 N N . SER A 1 107 ? -18.759 10.415 -0.785 1.00 53.31 107 SER A N 1
ATOM 850 C CA . SER A 1 107 ? -19.209 9.028 -0.914 1.00 53.31 107 SER A CA 1
ATOM 851 C C . SER A 1 107 ? -20.557 9.061 -1.624 1.00 53.31 107 SER A C 1
ATOM 853 O O . SER A 1 107 ? -21.611 9.217 -1.010 1.00 53.31 107 SER A O 1
ATOM 855 N N . ARG A 1 108 ? -20.545 8.945 -2.956 1.00 53.97 108 ARG A N 1
ATOM 856 C CA . ARG A 1 108 ? -21.742 8.479 -3.657 1.00 53.97 108 ARG A CA 1
ATOM 857 C C . ARG A 1 108 ? -21.827 6.982 -3.392 1.00 53.97 108 ARG A C 1
ATOM 859 O O . ARG A 1 108 ? -20.834 6.291 -3.620 1.00 53.97 108 ARG A O 1
ATOM 866 N N . PRO A 1 109 ? -22.964 6.457 -2.915 1.00 53.91 109 PRO A N 1
ATOM 867 C CA . PRO A 1 109 ? -23.085 5.022 -2.747 1.00 53.91 109 PRO A CA 1
ATOM 868 C C . PRO A 1 109 ? -22.823 4.364 -4.100 1.00 53.91 109 PRO A C 1
ATOM 870 O O . PRO A 1 109 ? -23.416 4.755 -5.107 1.00 53.91 109 PRO A O 1
ATOM 873 N N . PHE A 1 110 ? -21.910 3.396 -4.130 1.00 57.50 110 PHE A N 1
ATOM 874 C CA . PHE A 1 110 ? -21.674 2.604 -5.329 1.00 57.50 110 PHE A CA 1
ATOM 875 C C . PHE A 1 110 ? -23.026 1.979 -5.724 1.00 57.50 110 PHE A C 1
ATOM 877 O O . PHE A 1 110 ? -23.622 1.307 -4.873 1.00 57.50 110 PHE A O 1
ATOM 884 N N . PRO A 1 111 ? -23.563 2.210 -6.940 1.00 60.09 111 PRO A N 1
ATOM 885 C CA . PRO A 1 111 ? -24.953 1.863 -7.273 1.00 60.09 111 PRO A CA 1
ATOM 886 C C . PRO A 1 111 ? -25.310 0.397 -6.981 1.00 60.09 111 PRO A C 1
ATOM 888 O O . PRO A 1 111 ? -26.419 0.066 -6.563 1.00 60.09 111 PRO A O 1
ATOM 891 N N . GLU A 1 112 ? -24.330 -0.491 -7.135 1.00 61.25 112 GLU A N 1
ATOM 892 C CA . GLU A 1 112 ? -24.450 -1.930 -6.890 1.00 61.25 112 GLU A CA 1
ATOM 893 C C . GLU A 1 112 ? -24.571 -2.290 -5.399 1.00 61.25 112 GLU A C 1
ATOM 895 O O . GLU A 1 112 ? -25.168 -3.312 -5.054 1.00 61.25 112 GLU A O 1
ATOM 900 N N . LEU A 1 113 ? -24.040 -1.448 -4.509 1.00 60.53 113 LEU A N 1
ATOM 901 C CA . LEU A 1 113 ? -24.133 -1.603 -3.055 1.00 60.53 113 LEU A CA 1
ATOM 902 C C . LEU A 1 113 ? -25.382 -0.936 -2.483 1.00 60.53 113 LEU A C 1
ATOM 904 O O . LEU A 1 113 ? -25.947 -1.432 -1.512 1.00 60.53 113 LEU A O 1
ATOM 908 N N . GLN A 1 114 ? -25.858 0.129 -3.125 1.00 60.09 114 GLN A N 1
ATOM 909 C CA . GLN A 1 114 ? -27.044 0.888 -2.723 1.00 60.09 114 GLN A CA 1
ATOM 910 C C . GLN A 1 114 ? -28.302 0.002 -2.652 1.00 60.09 114 GLN A C 1
ATOM 912 O O . GLN A 1 114 ? -29.062 0.063 -1.690 1.00 60.09 114 GLN A O 1
ATOM 917 N N . ASN A 1 115 ? -28.465 -0.905 -3.622 1.00 57.00 115 ASN A N 1
ATOM 918 C CA . ASN A 1 115 ? -29.585 -1.853 -3.666 1.00 57.00 115 ASN A CA 1
ATOM 919 C C . ASN A 1 115 ? -29.434 -3.043 -2.706 1.00 57.00 115 ASN A C 1
ATOM 921 O O . ASN A 1 115 ? -30.416 -3.710 -2.387 1.00 57.00 115 ASN A O 1
ATOM 925 N N . ARG A 1 116 ? -28.206 -3.350 -2.272 1.00 60.75 116 ARG A N 1
ATOM 926 C CA . ARG A 1 116 ? -27.909 -4.493 -1.392 1.00 60.75 116 ARG A CA 1
ATOM 927 C C . ARG A 1 116 ? -27.809 -4.103 0.079 1.00 60.75 116 ARG A C 1
ATOM 929 O O . ARG A 1 116 ? -27.838 -4.989 0.927 1.00 60.75 116 ARG A O 1
ATOM 936 N N . TRP A 1 117 ? -27.712 -2.807 0.376 1.00 62.50 117 TRP A N 1
ATOM 937 C CA . TRP A 1 117 ? -27.576 -2.292 1.734 1.00 62.50 117 TRP A CA 1
ATOM 938 C C . TRP A 1 117 ? -28.462 -1.056 1.973 1.00 62.50 117 TRP A C 1
ATOM 940 O O . TRP A 1 117 ? -27.958 0.059 2.112 1.00 62.50 117 TRP A O 1
ATOM 950 N N . PRO A 1 118 ? -29.797 -1.228 2.047 1.00 48.91 118 PRO A N 1
ATOM 951 C CA . PRO A 1 118 ? -30.750 -0.115 2.130 1.00 48.91 118 PRO A CA 1
ATOM 952 C C . PRO A 1 118 ? -30.724 0.671 3.460 1.00 48.91 118 PRO A C 1
ATOM 954 O O . PRO A 1 118 ? -31.522 1.583 3.640 1.00 48.91 118 PRO A O 1
ATOM 957 N N . GLY A 1 119 ? -29.811 0.356 4.385 1.00 49.00 119 GLY A N 1
ATOM 958 C CA . GLY A 1 119 ? -29.643 1.028 5.682 1.00 49.00 119 GLY A CA 1
ATOM 959 C C . GLY A 1 119 ? -28.284 1.709 5.839 1.00 49.00 119 GLY A C 1
ATOM 960 O O . GLY A 1 119 ? -27.689 1.615 6.906 1.00 49.00 119 GLY A O 1
ATOM 961 N N . GLY A 1 120 ? -27.755 2.290 4.754 1.00 50.62 120 GLY A N 1
ATOM 962 C CA . GLY A 1 120 ? -26.443 2.940 4.706 1.00 50.62 120 GLY A CA 1
ATOM 963 C C . GLY A 1 120 ? -26.161 3.817 5.929 1.00 50.62 120 GLY A C 1
ATOM 964 O O . GLY A 1 120 ? -27.001 4.617 6.329 1.00 50.62 120 GLY A O 1
ATOM 965 N N . VAL A 1 121 ? -24.946 3.664 6.460 1.00 53.16 121 VAL A N 1
ATOM 966 C CA . VAL A 1 121 ? -24.419 4.226 7.715 1.00 53.16 121 VAL A CA 1
ATOM 967 C C . VAL A 1 121 ? -24.797 3.396 8.951 1.00 53.16 121 VAL A C 1
ATOM 969 O O . VAL A 1 121 ? -25.779 3.651 9.644 1.00 53.16 121 VAL A O 1
ATOM 972 N N . LEU A 1 122 ? -23.952 2.402 9.268 1.00 53.97 122 LEU A N 1
ATOM 973 C CA . LEU A 1 122 ? -23.881 1.875 10.635 1.00 53.97 122 LEU A CA 1
ATOM 974 C C . LEU A 1 122 ? -23.592 3.055 11.581 1.00 53.97 122 LEU A C 1
ATOM 976 O O . LEU A 1 122 ? -22.742 3.882 11.236 1.00 53.97 122 LEU A O 1
ATOM 980 N N . PRO A 1 123 ? -24.265 3.160 12.742 1.00 50.28 123 PRO A N 1
ATOM 981 C CA . PRO A 1 123 ? -24.029 4.253 13.677 1.00 50.28 123 PRO A CA 1
ATOM 982 C C . PRO A 1 123 ? -22.535 4.351 13.996 1.00 50.28 123 PRO A C 1
ATOM 984 O O . PRO A 1 123 ? -21.900 3.357 14.356 1.00 50.28 123 PRO A O 1
ATOM 987 N N . LEU A 1 124 ? -21.974 5.549 13.810 1.00 54.09 124 LEU A N 1
ATOM 988 C CA . LEU A 1 124 ? -20.584 5.850 14.132 1.00 54.09 124 LEU A CA 1
ATOM 989 C C . LEU A 1 124 ? -20.360 5.524 15.615 1.00 54.09 124 LEU A C 1
ATOM 991 O O . LEU A 1 124 ? -21.043 6.115 16.456 1.00 54.09 124 LEU A O 1
ATOM 995 N N . PRO A 1 125 ? -19.416 4.636 15.977 1.00 54.75 125 PRO A N 1
ATOM 996 C CA . PRO A 1 125 ? -18.923 4.614 17.339 1.00 54.75 125 PRO A CA 1
ATOM 997 C C . PRO A 1 125 ? -18.350 6.006 17.615 1.00 54.75 125 PRO A C 1
ATOM 999 O O . PRO A 1 125 ? -17.385 6.430 16.978 1.00 54.75 125 PRO A O 1
ATOM 1002 N N . THR A 1 126 ? -18.993 6.742 18.515 1.00 55.38 126 THR A N 1
ATOM 1003 C CA . THR A 1 126 ? -18.694 8.147 18.819 1.00 55.38 126 THR A CA 1
ATOM 1004 C C . THR A 1 126 ? -17.338 8.347 19.490 1.00 55.38 126 THR A C 1
ATOM 1006 O O . THR A 1 126 ? -16.919 9.485 19.665 1.00 55.38 126 THR A O 1
ATOM 1009 N N . ASP A 1 127 ? -16.633 7.269 19.840 1.00 57.50 127 ASP A N 1
ATOM 1010 C CA . ASP A 1 127 ? -15.458 7.347 20.699 1.00 57.50 127 ASP A CA 1
ATOM 1011 C C . ASP A 1 127 ? -14.405 6.285 20.362 1.00 57.50 127 ASP A C 1
ATOM 1013 O O . ASP A 1 127 ? -14.079 5.404 21.156 1.00 57.50 127 ASP A O 1
ATOM 1017 N N . THR A 1 128 ? -13.867 6.324 19.143 1.00 62.84 128 THR A N 1
ATOM 1018 C CA . THR A 1 128 ? -12.625 5.591 18.876 1.00 62.84 128 THR A CA 1
ATOM 1019 C C . THR A 1 128 ? -11.474 6.577 19.006 1.00 62.84 128 THR A C 1
ATOM 1021 O O . THR A 1 128 ? -11.296 7.414 18.120 1.00 62.84 128 THR A O 1
ATOM 1024 N N . GLN A 1 129 ? -10.668 6.448 20.066 1.00 76.12 129 GLN A N 1
ATOM 1025 C CA . GLN A 1 129 ? -9.385 7.147 20.286 1.00 76.12 129 GLN A CA 1
ATOM 1026 C C . GLN A 1 129 ? -8.299 6.765 19.250 1.00 76.12 129 GLN A C 1
ATOM 1028 O O . GLN A 1 129 ? -7.103 6.724 19.539 1.00 76.12 129 GLN A O 1
ATOM 1033 N N . ARG A 1 130 ? -8.717 6.420 18.031 1.00 87.56 130 ARG A N 1
ATOM 1034 C CA . ARG A 1 130 ? -7.881 5.974 16.925 1.00 87.56 130 ARG A CA 1
ATOM 1035 C C . ARG A 1 130 ? -7.746 7.118 15.940 1.00 87.56 130 ARG A C 1
ATOM 1037 O O . ARG A 1 130 ? -8.744 7.723 15.556 1.00 87.56 130 ARG A O 1
ATOM 1044 N N . PHE A 1 131 ? -6.512 7.368 15.526 1.00 89.38 131 PHE A N 1
ATOM 1045 C CA . PHE A 1 131 ? -6.133 8.490 14.660 1.00 89.38 131 PHE A CA 1
ATOM 1046 C C . PHE A 1 131 ? -5.114 8.079 13.594 1.00 89.38 131 PHE A C 1
ATOM 1048 O O . PHE A 1 131 ? -4.640 8.914 12.832 1.00 89.38 131 PHE A O 1
ATOM 1055 N N . GLY A 1 132 ? -4.724 6.801 13.571 1.00 92.38 132 GLY A N 1
ATOM 1056 C CA . GLY A 1 132 ? -3.795 6.284 12.580 1.00 92.38 132 GLY A CA 1
ATOM 1057 C C . GLY A 1 132 ? -4.463 6.096 11.222 1.00 92.38 132 GLY A C 1
ATOM 1058 O O . GLY A 1 132 ? -5.596 5.622 11.135 1.00 92.38 132 GLY A O 1
ATOM 1059 N N . TRP A 1 133 ? -3.722 6.418 10.174 1.00 95.25 133 TRP A N 1
ATOM 1060 C CA . TRP A 1 133 ? -4.044 6.123 8.790 1.00 95.25 133 TRP A CA 1
ATOM 1061 C C . TRP A 1 133 ? -3.027 5.123 8.242 1.00 95.25 133 TRP A C 1
ATOM 1063 O O . TRP A 1 133 ? -1.823 5.284 8.458 1.00 95.25 133 TRP A O 1
ATOM 1073 N N . LEU A 1 134 ? -3.496 4.097 7.536 1.00 96.75 134 LEU A N 1
ATOM 1074 C CA . LEU A 1 134 ? -2.661 3.038 6.975 1.00 96.75 134 LEU A CA 1
ATOM 1075 C C . LEU A 1 134 ? -2.945 2.857 5.481 1.00 96.75 134 LEU A C 1
ATOM 1077 O O . LEU A 1 134 ? -3.977 2.320 5.078 1.00 96.75 134 LEU A O 1
ATOM 1081 N N . GLY A 1 135 ? -1.997 3.277 4.653 1.00 96.38 135 GLY A N 1
ATOM 1082 C CA . GLY A 1 135 ? -1.958 3.003 3.223 1.00 96.38 135 GLY A CA 1
ATOM 1083 C C . GLY A 1 135 ? -1.313 1.650 2.972 1.00 96.38 135 GLY A C 1
ATOM 1084 O O . GLY A 1 135 ? -0.211 1.399 3.454 1.00 96.38 135 GLY A O 1
ATOM 1085 N N . THR A 1 136 ? -1.982 0.770 2.232 1.00 95.88 136 THR A N 1
ATOM 1086 C CA . THR A 1 136 ? -1.498 -0.603 1.988 1.00 95.88 136 THR A CA 1
ATOM 1087 C C . THR A 1 136 ? -0.982 -0.829 0.563 1.00 95.88 136 THR A C 1
ATOM 1089 O O . THR A 1 136 ? -0.331 -1.842 0.302 1.00 95.88 136 THR A O 1
ATOM 1092 N N . GLY A 1 137 ? -1.241 0.111 -0.355 1.00 93.25 137 GLY A N 1
ATOM 1093 C CA . GLY A 1 137 ? -0.891 -0.021 -1.769 1.00 93.25 137 GLY A CA 1
ATOM 1094 C C . GLY A 1 137 ? -1.529 -1.261 -2.400 1.00 93.25 137 GLY A C 1
ATOM 1095 O O . GLY A 1 137 ? -2.694 -1.565 -2.153 1.00 93.25 137 GLY A O 1
ATOM 1096 N N . ASP A 1 138 ? -0.745 -2.008 -3.172 1.00 94.25 138 ASP A N 1
ATOM 1097 C CA . ASP A 1 138 ? -1.171 -3.252 -3.821 1.00 94.25 138 ASP A CA 1
ATOM 1098 C C . ASP A 1 138 ? -0.581 -4.489 -3.127 1.00 94.25 138 ASP A C 1
ATOM 1100 O O . ASP A 1 138 ? -0.409 -5.544 -3.742 1.00 94.25 138 ASP A O 1
ATOM 1104 N N . ALA A 1 139 ? -0.244 -4.375 -1.839 1.00 93.56 139 ALA A N 1
ATOM 1105 C CA . ALA A 1 139 ? 0.370 -5.468 -1.104 1.00 93.56 139 ALA A CA 1
ATOM 1106 C C . ALA A 1 139 ? -0.585 -6.677 -1.010 1.00 93.56 139 ALA A C 1
ATOM 1108 O O . ALA A 1 139 ? -1.764 -6.510 -0.679 1.00 93.56 139 ALA A O 1
ATOM 1109 N N . PRO A 1 140 ? -0.102 -7.912 -1.253 1.00 94.31 140 PRO A N 1
ATOM 1110 C CA . PRO A 1 140 ? -0.917 -9.121 -1.185 1.00 94.31 140 PRO A CA 1
ATOM 1111 C C . PRO A 1 140 ? -1.125 -9.559 0.276 1.00 94.31 140 PRO A C 1
ATOM 1113 O O . PRO A 1 140 ? -0.640 -10.607 0.704 1.00 94.31 140 PRO A O 1
ATOM 1116 N N . LEU A 1 141 ? -1.789 -8.719 1.077 1.00 96.25 141 LEU A N 1
ATOM 1117 C CA . LEU A 1 141 ? -1.921 -8.907 2.525 1.00 96.25 141 LEU A CA 1
ATOM 1118 C C . LEU A 1 141 ? -2.817 -10.093 2.896 1.00 96.25 141 LEU A C 1
ATOM 1120 O O . LEU A 1 141 ? -2.742 -10.559 4.023 1.00 96.25 141 LEU A O 1
ATOM 1124 N N . GLY A 1 142 ? -3.624 -10.614 1.971 1.00 95.38 142 GLY A N 1
ATOM 1125 C CA . GLY A 1 142 ? -4.385 -11.852 2.158 1.00 95.38 142 GLY A CA 1
ATOM 1126 C C . GLY A 1 142 ? -3.522 -13.119 2.136 1.00 95.38 142 GLY A C 1
ATOM 1127 O O . GLY A 1 142 ? -4.000 -14.191 2.517 1.00 95.38 142 GLY A O 1
ATOM 1128 N N . GLU A 1 143 ? -2.256 -13.019 1.722 1.00 93.50 143 GLU A N 1
ATOM 1129 C CA . GLU A 1 143 ? -1.280 -14.098 1.865 1.00 93.50 143 GLU A CA 1
ATOM 1130 C C . GLU A 1 143 ? -0.727 -14.143 3.290 1.00 93.50 143 GLU A C 1
ATOM 1132 O O . GLU A 1 143 ? -0.257 -13.136 3.818 1.00 93.50 143 GLU A O 1
ATOM 1137 N N . ILE A 1 144 ? -0.762 -15.321 3.921 1.00 93.94 144 ILE A N 1
ATOM 1138 C CA . ILE A 1 144 ? -0.519 -15.454 5.366 1.00 93.94 144 ILE A CA 1
ATOM 1139 C C . ILE A 1 144 ? 0.883 -15.002 5.788 1.00 93.94 144 ILE A C 1
ATOM 1141 O O . ILE A 1 144 ? 1.038 -14.386 6.842 1.00 93.94 144 ILE A O 1
ATOM 1145 N N . ASP A 1 145 ? 1.899 -15.267 4.968 1.00 92.12 145 ASP A N 1
ATOM 1146 C CA . ASP A 1 145 ? 3.270 -14.862 5.271 1.00 92.12 145 ASP A CA 1
ATOM 1147 C C . ASP A 1 145 ? 3.475 -13.359 5.048 1.00 92.12 145 ASP A C 1
ATOM 1149 O O . ASP A 1 145 ? 4.148 -12.716 5.854 1.00 92.12 145 ASP A O 1
ATOM 1153 N N . THR A 1 146 ? 2.826 -12.772 4.032 1.00 93.06 146 THR A N 1
ATOM 1154 C CA . THR A 1 146 ? 2.773 -11.310 3.863 1.00 93.06 146 THR A CA 1
ATOM 1155 C C . THR A 1 146 ? 2.091 -10.662 5.064 1.00 93.06 146 THR A C 1
ATOM 1157 O O . THR A 1 146 ? 2.621 -9.709 5.630 1.00 93.06 146 THR A O 1
ATOM 1160 N N . TRP A 1 147 ? 0.935 -11.189 5.482 1.00 96.38 147 TRP A N 1
ATOM 1161 C CA . TRP A 1 147 ? 0.201 -10.687 6.638 1.00 96.38 147 TRP A CA 1
ATOM 1162 C C . TRP A 1 147 ? 1.027 -10.775 7.916 1.00 96.38 147 TRP A C 1
ATOM 1164 O O . TRP A 1 147 ? 1.044 -9.829 8.698 1.00 96.38 147 TRP A O 1
ATOM 1174 N N . ARG A 1 148 ? 1.713 -11.898 8.157 1.00 95.75 148 ARG A N 1
ATOM 1175 C CA . ARG A 1 148 ? 2.533 -12.083 9.360 1.00 95.75 148 ARG A CA 1
ATOM 1176 C C . ARG A 1 148 ? 3.658 -11.052 9.422 1.00 95.75 148 ARG A C 1
ATOM 1178 O O . ARG A 1 148 ? 3.849 -10.445 10.472 1.00 95.75 148 ARG A O 1
ATOM 1185 N N . ASP A 1 149 ? 4.361 -10.839 8.313 1.00 94.50 149 ASP A N 1
ATOM 1186 C CA . ASP A 1 149 ? 5.417 -9.826 8.201 1.00 94.50 149 ASP A CA 1
ATOM 1187 C C . ASP A 1 149 ? 4.857 -8.412 8.434 1.00 94.50 149 ASP A C 1
ATOM 1189 O O . ASP A 1 149 ? 5.333 -7.680 9.304 1.00 94.50 149 ASP A O 1
ATOM 1193 N N . PHE A 1 150 ? 3.766 -8.074 7.742 1.00 96.19 150 PHE A N 1
ATOM 1194 C CA . PHE A 1 150 ? 3.072 -6.790 7.857 1.00 96.19 150 PHE A CA 1
ATOM 1195 C C . PHE A 1 150 ? 2.577 -6.502 9.279 1.00 96.19 150 PHE A C 1
ATOM 1197 O O . PHE A 1 150 ? 2.846 -5.442 9.842 1.00 96.19 150 PHE A O 1
ATOM 1204 N N . SER A 1 151 ? 1.855 -7.448 9.879 1.00 96.94 151 SER A N 1
ATOM 1205 C CA . SER A 1 151 ? 1.245 -7.290 11.203 1.00 96.94 151 SER A CA 1
ATOM 1206 C C . SER A 1 151 ? 2.279 -7.286 12.319 1.00 96.94 151 SER A C 1
ATOM 1208 O O . SER A 1 151 ? 2.095 -6.593 13.314 1.00 96.94 151 SER A O 1
ATOM 1210 N N . THR A 1 152 ? 3.399 -7.988 12.137 1.00 96.00 152 THR A N 1
ATOM 1211 C CA . THR A 1 152 ? 4.543 -7.907 13.049 1.00 96.00 152 THR A CA 1
ATOM 1212 C C . THR A 1 152 ? 5.174 -6.519 12.970 1.00 96.00 152 THR A C 1
ATOM 1214 O O . THR A 1 152 ? 5.376 -5.877 14.006 1.00 96.00 152 THR A O 1
ATOM 1217 N N . HIS A 1 153 ? 5.413 -6.018 11.751 1.00 95.31 153 HIS A N 1
ATOM 1218 C CA . HIS A 1 153 ? 5.955 -4.680 11.530 1.00 95.31 153 HIS A CA 1
ATOM 1219 C C . HIS A 1 153 ? 5.054 -3.593 12.131 1.00 95.31 153 HIS A C 1
ATOM 1221 O O . HIS A 1 153 ? 5.568 -2.714 12.819 1.00 95.31 153 HIS A O 1
ATOM 1227 N N . TYR A 1 154 ? 3.735 -3.667 11.926 1.00 95.62 154 TYR A N 1
ATOM 1228 C CA . TYR A 1 154 ? 2.753 -2.681 12.401 1.00 95.62 154 TYR A CA 1
ATOM 1229 C C . TYR A 1 154 ? 2.040 -3.056 13.711 1.00 95.62 154 TYR A C 1
ATOM 1231 O O . TYR A 1 154 ? 0.964 -2.539 14.011 1.00 95.62 154 TYR A O 1
ATOM 1239 N N . SER A 1 155 ? 2.615 -3.954 14.511 1.00 95.00 155 SER A N 1
ATOM 1240 C CA . SER A 1 155 ? 1.962 -4.516 15.706 1.00 95.00 155 SER A CA 1
ATOM 1241 C C . SER A 1 155 ? 1.484 -3.469 16.721 1.00 95.00 155 SER A C 1
ATOM 1243 O O . SER A 1 155 ? 0.470 -3.674 17.382 1.00 95.00 155 SER A O 1
ATOM 1245 N N . GLN A 1 156 ? 2.175 -2.331 16.821 1.00 92.56 156 GLN A N 1
ATOM 1246 C CA . GLN A 1 156 ? 1.806 -1.226 17.714 1.00 92.56 156 GLN A CA 1
ATOM 1247 C C . GLN A 1 156 ? 0.805 -0.252 17.081 1.00 92.56 156 GLN A C 1
ATOM 1249 O O . GLN A 1 156 ? 0.138 0.499 17.786 1.00 92.56 156 GLN A O 1
ATOM 1254 N N . GLU A 1 157 ? 0.741 -0.216 15.753 1.00 93.56 157 GLU A N 1
ATOM 1255 C CA . GLU A 1 157 ? -0.047 0.736 14.976 1.00 93.56 157 GLU A CA 1
ATOM 1256 C C . GLU A 1 157 ? -1.430 0.197 14.601 1.00 93.56 157 GLU A C 1
ATOM 1258 O O . GLU A 1 157 ? -2.376 0.973 14.479 1.00 93.56 157 GLU A O 1
ATOM 1263 N N . LEU A 1 158 ? -1.580 -1.121 14.435 1.00 93.75 158 LEU A N 1
ATOM 1264 C CA . LEU A 1 158 ? -2.851 -1.719 14.013 1.00 93.75 158 LEU A CA 1
ATOM 1265 C C . LEU A 1 158 ? -4.003 -1.373 14.969 1.00 93.75 158 LEU A C 1
ATOM 1267 O O . LEU A 1 158 ? -5.079 -1.004 14.511 1.00 93.75 158 LEU A O 1
ATOM 1271 N N . GLY A 1 159 ? -3.767 -1.396 16.285 1.00 90.75 159 GLY A N 1
ATOM 1272 C CA . GLY A 1 159 ? -4.788 -1.060 17.289 1.00 90.75 159 GLY A CA 1
ATOM 1273 C C . GLY A 1 159 ? -5.157 0.429 17.357 1.00 90.75 159 GLY A C 1
ATOM 1274 O O . GLY A 1 159 ? -6.236 0.775 17.834 1.00 90.75 159 GLY A O 1
ATOM 1275 N N . THR A 1 160 ? -4.292 1.325 16.872 1.00 90.44 160 THR A N 1
ATOM 1276 C CA . THR A 1 160 ? -4.523 2.783 16.865 1.00 90.44 160 THR A CA 1
ATOM 1277 C C . THR A 1 160 ? -4.965 3.313 15.501 1.00 90.44 160 THR A C 1
ATOM 1279 O O . THR A 1 160 ? -5.262 4.506 15.361 1.00 90.44 160 THR A O 1
ATOM 1282 N N . THR A 1 161 ? -5.018 2.437 14.496 1.00 93.25 161 THR A N 1
ATOM 1283 C CA . THR A 1 161 ? -5.407 2.768 13.128 1.00 93.25 161 THR A CA 1
ATOM 1284 C C . THR A 1 161 ? -6.920 2.916 13.040 1.00 93.25 161 THR A C 1
ATOM 1286 O O . THR A 1 161 ? -7.677 2.003 13.357 1.00 93.25 161 THR A O 1
ATOM 1289 N N . ARG A 1 162 ? -7.363 4.100 12.627 1.00 92.56 162 ARG A N 1
ATOM 1290 C CA . ARG A 1 162 ? -8.766 4.423 12.366 1.00 92.56 162 ARG A CA 1
ATOM 1291 C C . ARG A 1 162 ? -9.132 4.144 10.922 1.00 92.56 162 ARG A C 1
ATOM 1293 O O . ARG A 1 162 ? -10.227 3.657 10.677 1.00 92.56 162 ARG A O 1
ATOM 1300 N N . THR A 1 163 ? -8.214 4.427 10.005 1.00 94.31 163 THR A N 1
ATOM 1301 C CA . THR A 1 163 ? -8.487 4.416 8.573 1.00 94.31 163 THR A CA 1
ATOM 1302 C C . THR A 1 163 ? -7.464 3.562 7.857 1.00 94.31 163 THR A C 1
ATOM 1304 O O . THR A 1 163 ? -6.259 3.733 8.030 1.00 94.31 163 THR A O 1
ATOM 1307 N N . VAL A 1 164 ? -7.951 2.649 7.026 1.00 96.56 164 VAL A N 1
ATOM 1308 C CA . VAL A 1 164 ? -7.132 1.796 6.173 1.00 96.56 164 VAL A CA 1
ATOM 1309 C C . VAL A 1 164 ? -7.535 1.996 4.724 1.00 96.56 164 VAL A C 1
ATOM 1311 O O . VAL A 1 164 ? -8.712 1.927 4.376 1.00 96.56 164 VAL A O 1
ATOM 1314 N N . GLN A 1 165 ? -6.555 2.203 3.852 1.00 96.69 165 GLN A N 1
ATOM 1315 C CA . GLN A 1 165 ? -6.770 2.019 2.425 1.00 96.69 165 GLN A CA 1
ATOM 1316 C C . GLN A 1 165 ? -6.789 0.515 2.150 1.00 96.69 165 GLN A C 1
ATOM 1318 O O . GLN A 1 165 ? -5.815 -0.182 2.438 1.00 96.69 165 GLN A O 1
ATOM 1323 N N . VAL A 1 166 ? -7.889 0.008 1.603 1.00 96.81 166 VAL A N 1
ATOM 1324 C CA . VAL A 1 166 ? -8.020 -1.400 1.217 1.00 96.81 166 VAL A CA 1
ATOM 1325 C C . VAL A 1 166 ? -7.071 -1.689 0.048 1.00 96.81 166 VAL A C 1
ATOM 1327 O O . VAL A 1 166 ? -7.091 -0.949 -0.942 1.00 96.81 166 VAL A O 1
ATOM 1330 N N . PRO A 1 167 ? -6.256 -2.757 0.131 1.00 96.38 167 PRO A N 1
ATOM 1331 C CA . PRO A 1 167 ? -5.224 -3.024 -0.858 1.00 96.38 167 PRO A CA 1
ATOM 1332 C C . PRO A 1 167 ? -5.809 -3.326 -2.236 1.00 96.38 167 PRO A C 1
ATOM 1334 O O . PRO A 1 167 ? -6.864 -3.963 -2.354 1.00 96.38 167 PRO A O 1
ATOM 1337 N N . HIS A 1 168 ? -5.108 -2.879 -3.280 1.00 94.75 168 HIS A N 1
ATOM 1338 C CA . HIS A 1 168 ? -5.422 -3.156 -4.685 1.00 94.75 168 HIS A CA 1
ATOM 1339 C C . HIS A 1 168 ? -6.898 -2.914 -5.036 1.00 94.75 168 HIS A C 1
ATOM 1341 O O . HIS A 1 168 ? -7.555 -3.748 -5.664 1.00 94.75 168 HIS A O 1
ATOM 1347 N N . HIS A 1 169 ? -7.467 -1.792 -4.586 1.00 94.06 169 HIS A N 1
ATOM 1348 C CA . HIS A 1 169 ? -8.858 -1.417 -4.881 1.00 94.06 169 HIS A CA 1
ATOM 1349 C C . HIS A 1 169 ? -9.912 -2.435 -4.387 1.00 94.06 169 HIS A C 1
ATOM 1351 O O . HIS A 1 169 ? -11.039 -2.456 -4.878 1.00 94.06 169 HIS A O 1
ATOM 1357 N N . GLY A 1 170 ? -9.562 -3.319 -3.444 1.00 94.88 170 GLY A N 1
ATOM 1358 C CA . GLY A 1 170 ? -10.436 -4.415 -3.014 1.00 94.88 170 GLY A CA 1
ATOM 1359 C C . GLY A 1 170 ? -10.512 -5.574 -4.013 1.00 94.88 170 GLY A C 1
ATOM 1360 O O . GLY A 1 170 ? -11.570 -6.190 -4.185 1.00 94.88 170 GLY A O 1
ATOM 1361 N N . ALA A 1 171 ? -9.407 -5.868 -4.698 1.00 94.12 171 ALA A N 1
ATOM 1362 C CA . ALA A 1 171 ? -9.286 -7.024 -5.576 1.00 94.12 171 ALA A CA 1
ATOM 1363 C C . ALA A 1 171 ? -9.329 -8.357 -4.819 1.00 94.12 171 ALA A C 1
ATOM 1365 O O . ALA A 1 171 ? -8.745 -8.525 -3.750 1.00 94.12 171 ALA A O 1
ATOM 1366 N N . ALA A 1 172 ? -9.964 -9.342 -5.446 1.00 94.06 172 ALA A N 1
ATOM 1367 C CA . ALA A 1 172 ? -9.972 -10.740 -5.025 1.00 94.06 172 ALA A CA 1
ATOM 1368 C C . ALA A 1 172 ? -10.036 -11.627 -6.280 1.00 94.06 172 ALA A C 1
ATOM 1370 O O . ALA A 1 172 ? -11.133 -12.038 -6.696 1.00 94.06 172 ALA A O 1
ATOM 1371 N N . PRO A 1 173 ? -8.893 -11.832 -6.962 1.00 91.44 173 PRO A N 1
ATOM 1372 C CA . PRO A 1 173 ? -8.834 -12.691 -8.135 1.00 91.44 173 PRO A CA 1
ATOM 1373 C C . PRO A 1 173 ? -9.070 -14.154 -7.738 1.00 91.44 173 PRO A C 1
ATOM 1375 O O . PRO A 1 173 ? -8.672 -14.591 -6.663 1.00 91.44 173 PRO A O 1
ATOM 1378 N N . THR A 1 174 ? -9.700 -14.933 -8.619 1.00 89.00 174 THR A N 1
ATOM 1379 C CA . THR A 1 174 ? -9.892 -16.382 -8.409 1.00 89.00 174 THR A CA 1
ATOM 1380 C C . THR A 1 174 ? -8.569 -17.148 -8.491 1.00 89.00 174 THR A C 1
ATOM 1382 O O . THR A 1 174 ? -8.384 -18.151 -7.808 1.00 89.00 174 THR A O 1
ATOM 1385 N N . HIS A 1 175 ? -7.645 -16.661 -9.322 1.00 87.12 175 HIS A N 1
ATOM 1386 C CA . HIS A 1 175 ? -6.296 -17.193 -9.477 1.00 87.12 175 HIS A CA 1
ATOM 1387 C C . HIS A 1 175 ? -5.296 -16.055 -9.289 1.00 87.12 175 HIS A C 1
ATOM 1389 O O . HIS A 1 175 ? -5.355 -15.060 -10.012 1.00 87.12 175 HIS A O 1
ATOM 1395 N N . GLY A 1 176 ? -4.388 -16.201 -8.330 1.00 86.12 176 GLY A N 1
ATOM 1396 C CA . GLY A 1 176 ? -3.406 -15.179 -7.982 1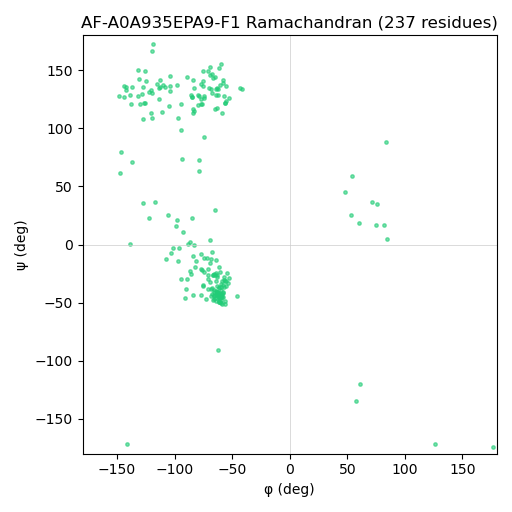.00 86.12 176 GLY A CA 1
ATOM 1397 C C . GLY A 1 176 ? -3.443 -14.825 -6.496 1.00 86.12 176 GLY A C 1
ATOM 1398 O O . GLY A 1 176 ? -4.114 -15.511 -5.724 1.00 86.12 176 GLY A O 1
ATOM 1399 N N . PRO A 1 177 ? -2.707 -13.777 -6.099 1.00 89.69 177 PRO A N 1
ATOM 1400 C CA . PRO A 1 177 ? -2.596 -13.399 -4.701 1.00 89.69 177 PRO A CA 1
ATOM 1401 C C . PRO A 1 177 ? -3.911 -12.843 -4.154 1.00 89.69 177 PRO A C 1
ATOM 1403 O O . PRO A 1 177 ? -4.647 -12.125 -4.839 1.00 89.69 177 PRO A O 1
ATOM 1406 N N . ARG A 1 178 ? -4.168 -13.121 -2.879 1.00 93.81 178 ARG A N 1
ATOM 1407 C CA . ARG A 1 178 ? -5.213 -12.465 -2.098 1.00 93.81 178 ARG A CA 1
ATOM 1408 C C . ARG A 1 178 ? -4.671 -11.160 -1.533 1.00 93.81 178 ARG A C 1
ATOM 1410 O O . ARG A 1 178 ? -3.637 -11.135 -0.871 1.00 93.81 178 ARG A O 1
ATOM 1417 N N . PHE A 1 179 ? -5.384 -10.067 -1.778 1.00 95.50 179 PHE A N 1
ATOM 1418 C CA . PHE A 1 179 ? -4.948 -8.739 -1.349 1.00 95.50 179 PHE A CA 1
ATOM 1419 C C . PHE A 1 179 ? -5.482 -8.370 0.025 1.00 95.50 179 PHE A C 1
ATOM 1421 O O . PHE A 1 179 ? -4.724 -7.910 0.868 1.00 95.50 179 PHE A O 1
ATOM 1428 N N . PHE A 1 180 ? -6.768 -8.597 0.278 1.00 97.62 180 PHE A N 1
ATOM 1429 C CA . PHE A 1 180 ? -7.386 -8.213 1.539 1.00 97.62 180 PHE A CA 1
ATOM 1430 C C . PHE A 1 180 ? -7.176 -9.262 2.635 1.00 97.62 180 PHE A C 1
ATOM 1432 O O . PHE A 1 180 ? -7.263 -10.465 2.392 1.00 97.62 180 PHE A O 1
ATOM 1439 N N . HIS A 1 181 ? -6.950 -8.784 3.858 1.00 97.44 181 HIS A N 1
ATOM 1440 C CA . HIS A 1 181 ? -6.955 -9.597 5.065 1.00 97.44 181 HIS A CA 1
ATOM 1441 C C . HIS A 1 181 ? -7.801 -8.906 6.129 1.00 97.44 181 HIS A C 1
ATOM 1443 O O . HIS A 1 181 ? -7.547 -7.749 6.467 1.00 97.44 181 HIS A O 1
ATOM 1449 N N . ARG A 1 182 ? -8.766 -9.629 6.712 1.00 96.25 182 ARG A N 1
ATOM 1450 C CA . ARG A 1 182 ? -9.695 -9.094 7.730 1.00 96.25 182 ARG A CA 1
ATOM 1451 C C . ARG A 1 182 ? -9.004 -8.453 8.937 1.00 96.25 182 ARG A C 1
ATOM 1453 O O . ARG A 1 182 ? -9.575 -7.594 9.589 1.00 96.25 182 ARG A O 1
ATOM 1460 N N . GLY A 1 183 ? -7.765 -8.853 9.221 1.00 96.31 183 GLY A N 1
ATOM 1461 C CA . GLY A 1 183 ? -6.957 -8.273 10.293 1.00 96.31 183 GLY A CA 1
ATOM 1462 C C . GLY A 1 183 ? -6.652 -6.779 10.118 1.00 96.31 183 GLY A C 1
ATOM 1463 O O . GLY A 1 183 ? -6.338 -6.124 11.103 1.00 96.31 183 GLY A O 1
ATOM 1464 N N . LEU A 1 184 ? -6.772 -6.225 8.902 1.00 96.19 184 LEU A N 1
ATOM 1465 C CA . LEU A 1 184 ? -6.667 -4.778 8.657 1.00 96.19 184 LEU A CA 1
ATOM 1466 C C . LEU A 1 184 ? -7.792 -3.979 9.318 1.00 96.19 184 LEU A C 1
ATOM 1468 O O . LEU A 1 184 ? -7.626 -2.804 9.617 1.00 96.19 184 LEU A O 1
ATOM 1472 N N . VAL A 1 185 ? -8.935 -4.623 9.522 1.00 94.44 185 VAL A N 1
ATOM 1473 C CA . VAL A 1 185 ? -10.153 -4.042 10.086 1.00 94.44 185 VAL A CA 1
ATOM 1474 C C . VAL A 1 185 ? -10.633 -4.891 11.262 1.00 94.44 185 VAL A C 1
ATOM 1476 O O . VAL A 1 185 ? -11.825 -5.096 11.443 1.00 94.44 185 VAL A O 1
ATOM 1479 N N . ALA A 1 186 ? -9.691 -5.444 12.035 1.00 86.88 186 ALA A N 1
ATOM 1480 C CA . ALA A 1 186 ? -9.996 -6.371 13.126 1.00 86.88 186 ALA A CA 1
ATOM 1481 C C . ALA A 1 186 ? -10.886 -5.752 14.215 1.00 86.88 186 ALA A C 1
ATOM 1483 O O . ALA A 1 186 ? -11.569 -6.476 14.934 1.00 86.88 186 ALA A O 1
ATOM 1484 N N . GLU A 1 187 ? -10.865 -4.425 14.325 1.00 87.19 187 GLU A N 1
ATOM 1485 C CA . GLU A 1 187 ? -11.619 -3.686 15.318 1.00 87.19 187 GLU A CA 1
ATOM 1486 C C . GLU A 1 187 ? -12.862 -3.015 14.701 1.00 87.19 187 GLU A C 1
ATOM 1488 O O . GLU A 1 187 ? -12.7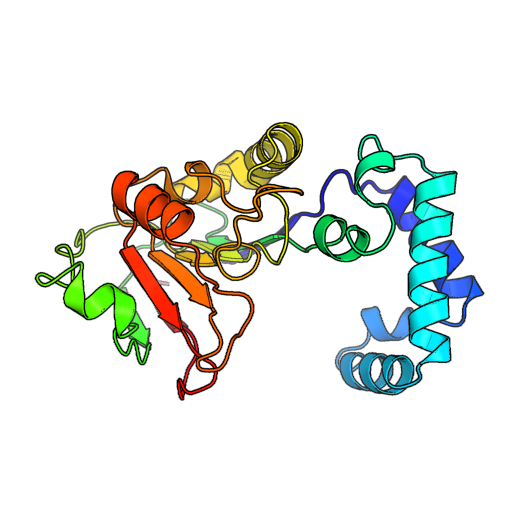51 -2.353 13.661 1.00 87.19 187 GLU A O 1
ATOM 1493 N N . PRO A 1 188 ? -14.032 -3.077 15.364 1.00 86.19 188 PRO A N 1
ATOM 1494 C CA . PRO A 1 188 ? -15.242 -2.414 14.886 1.00 86.19 188 PRO A CA 1
ATOM 1495 C C . PRO A 1 188 ? -15.048 -0.906 14.713 1.00 86.19 188 PRO A C 1
ATOM 1497 O O . PRO A 1 188 ? -14.450 -0.249 15.566 1.00 86.19 188 PRO A O 1
ATOM 1500 N N . GLY A 1 189 ? -15.582 -0.337 13.634 1.00 84.25 189 GLY A N 1
ATOM 1501 C CA . GLY A 1 189 ? -15.526 1.097 13.347 1.00 84.25 189 GLY A CA 1
ATOM 1502 C C . GLY A 1 189 ? -14.247 1.578 12.657 1.00 84.25 189 GLY A C 1
ATOM 1503 O O . GLY A 1 189 ? -14.100 2.783 12.474 1.00 84.25 189 GLY A O 1
ATOM 1504 N N . VAL A 1 190 ? -13.324 0.687 12.273 1.00 91.56 190 VAL A N 1
ATOM 1505 C CA . VAL A 1 190 ? -12.239 1.052 11.344 1.00 91.56 190 VAL A CA 1
ATOM 1506 C C . VAL A 1 190 ? -12.842 1.415 9.986 1.00 91.56 190 VAL A C 1
ATOM 1508 O O . VAL A 1 190 ? -13.688 0.692 9.461 1.00 91.56 190 VAL A O 1
ATOM 1511 N N . ARG A 1 191 ? -12.394 2.522 9.401 1.00 92.19 191 ARG A N 1
ATOM 1512 C CA . ARG A 1 191 ? -12.796 2.985 8.076 1.00 92.19 191 ARG A CA 1
ATOM 1513 C C . ARG A 1 191 ? -11.963 2.304 7.003 1.00 92.19 191 ARG A C 1
ATOM 1515 O O . ARG A 1 191 ? -10.759 2.517 6.902 1.00 92.19 191 ARG A O 1
ATOM 1522 N N . ALA A 1 192 ? -12.610 1.473 6.204 1.00 94.31 192 ALA A N 1
ATOM 1523 C CA . ALA A 1 192 ? -12.033 0.791 5.062 1.00 94.31 192 ALA A CA 1
ATOM 1524 C C . ALA A 1 192 ? -12.308 1.601 3.793 1.00 94.31 192 ALA A C 1
ATOM 1526 O O . ALA A 1 192 ? -13.386 1.518 3.200 1.00 94.31 192 ALA A O 1
ATOM 1527 N N . VAL A 1 193 ? -11.308 2.378 3.385 1.00 93.88 193 VAL A N 1
ATOM 1528 C CA . VAL A 1 193 ? -11.354 3.211 2.186 1.00 93.88 193 VAL A CA 1
ATOM 1529 C C . VAL A 1 193 ? -10.980 2.371 0.972 1.00 93.88 193 VAL A C 1
ATOM 1531 O O . VAL A 1 193 ? -9.857 1.882 0.853 1.00 93.88 193 VAL A O 1
ATOM 1534 N N . ILE A 1 194 ? -11.914 2.218 0.042 1.00 93.19 194 ILE A N 1
ATOM 1535 C CA . ILE A 1 194 ? -11.736 1.495 -1.211 1.00 93.19 194 ILE A CA 1
ATOM 1536 C C . ILE A 1 194 ? -11.749 2.508 -2.352 1.00 93.19 194 ILE A C 1
ATOM 1538 O O . ILE A 1 194 ? -12.778 3.106 -2.654 1.00 93.19 194 ILE A O 1
ATOM 1542 N N . SER A 1 195 ? -10.616 2.664 -3.032 1.00 90.56 195 SER A N 1
ATOM 1543 C CA . SER A 1 195 ? -10.579 3.395 -4.299 1.00 90.56 195 SER A CA 1
ATOM 1544 C C . SER A 1 195 ? -11.086 2.506 -5.430 1.00 90.56 195 SER A C 1
ATOM 1546 O O . SER A 1 195 ? -10.571 1.405 -5.594 1.00 90.56 195 SER A O 1
ATOM 1548 N N . ALA A 1 196 ? -12.057 2.964 -6.218 1.00 87.19 196 ALA A N 1
ATOM 1549 C CA . ALA A 1 196 ? -12.615 2.226 -7.348 1.00 87.19 196 ALA A CA 1
ATOM 1550 C C . ALA A 1 196 ? -12.963 3.170 -8.506 1.00 87.19 196 ALA A C 1
ATOM 1552 O O . ALA A 1 196 ? -13.687 4.142 -8.323 1.00 87.19 196 ALA A O 1
ATOM 1553 N N . GLY A 1 197 ? -12.471 2.891 -9.715 1.00 84.31 197 GLY A N 1
ATOM 1554 C CA . GLY A 1 197 ? -12.854 3.676 -10.894 1.00 84.31 197 GLY A CA 1
ATOM 1555 C C . GLY A 1 197 ? -14.308 3.415 -11.294 1.00 84.31 197 GLY A C 1
ATOM 1556 O O . GLY A 1 197 ? -14.708 2.255 -11.394 1.00 84.31 197 GLY A O 1
ATOM 1557 N N . MET A 1 198 ? -15.084 4.461 -11.587 1.00 78.81 198 MET A N 1
ATOM 1558 C CA . MET A 1 198 ? -16.486 4.337 -12.022 1.00 78.81 198 MET A CA 1
ATOM 1559 C C . MET A 1 198 ? -16.629 3.514 -13.306 1.00 78.81 198 MET A C 1
ATOM 1561 O O . MET A 1 198 ? -17.595 2.777 -13.484 1.00 78.81 198 MET A O 1
ATOM 1565 N N . SER A 1 199 ? -15.649 3.619 -14.204 1.00 78.75 199 SER A N 1
ATOM 1566 C CA . SER A 1 199 ? -15.589 2.856 -15.455 1.00 78.75 199 SER A CA 1
ATOM 1567 C C . SER A 1 199 ? -14.670 1.633 -15.374 1.00 78.75 199 SER A C 1
ATOM 1569 O O . SER A 1 199 ? -14.239 1.109 -16.407 1.00 78.75 199 SER A O 1
ATOM 1571 N N . ASN A 1 200 ? -14.306 1.196 -14.166 1.00 73.81 200 ASN A N 1
ATOM 1572 C CA . ASN A 1 200 ? -13.395 0.078 -13.976 1.00 73.81 200 ASN A CA 1
ATOM 1573 C C . ASN A 1 200 ? -14.007 -1.234 -14.504 1.00 73.81 200 ASN A C 1
ATOM 1575 O O . ASN A 1 200 ? -14.981 -1.748 -13.965 1.00 73.81 200 ASN A O 1
ATOM 1579 N N . ARG A 1 201 ? -13.375 -1.834 -15.519 1.00 81.19 201 ARG A N 1
ATOM 1580 C CA . ARG A 1 201 ? -13.787 -3.132 -16.087 1.00 81.19 201 ARG A CA 1
ATOM 1581 C C . ARG A 1 201 ? -13.250 -4.346 -15.324 1.00 81.19 201 ARG A C 1
ATOM 1583 O O . ARG A 1 201 ? -13.663 -5.464 -15.608 1.00 81.19 201 ARG A O 1
ATOM 1590 N N . TYR A 1 202 ? -12.336 -4.147 -14.376 1.00 80.31 202 TYR A N 1
ATOM 1591 C CA . TYR A 1 202 ? -11.746 -5.213 -13.560 1.00 80.31 202 TYR A CA 1
ATOM 1592 C C . TYR A 1 202 ? -12.717 -5.748 -12.491 1.00 80.31 202 TYR A C 1
ATOM 1594 O O . TYR A 1 202 ? -12.465 -6.800 -11.908 1.00 80.31 202 T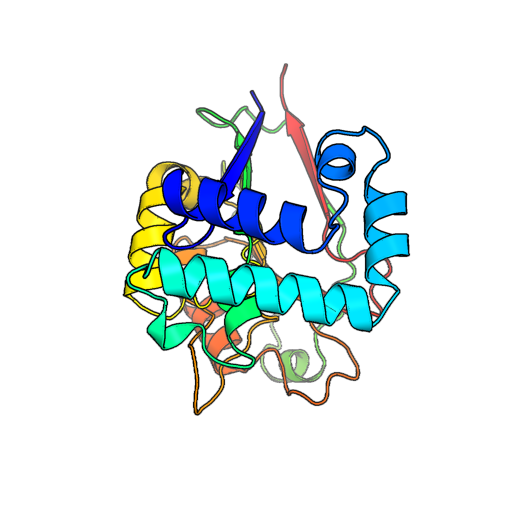YR A O 1
ATOM 1602 N N . GLY A 1 203 ? -13.849 -5.069 -12.256 1.00 82.38 203 GLY A N 1
ATOM 1603 C CA . GLY A 1 203 ? -14.887 -5.526 -11.326 1.00 82.38 203 GLY A CA 1
ATOM 1604 C C . GLY A 1 203 ? -14.468 -5.421 -9.858 1.00 82.38 203 GLY A C 1
ATOM 1605 O O . GLY A 1 203 ? -14.753 -6.327 -9.073 1.00 82.38 203 GLY A O 1
ATOM 1606 N N . HIS A 1 204 ? -13.723 -4.364 -9.517 1.00 88.31 204 HIS A N 1
ATOM 1607 C CA . HIS A 1 204 ? -13.321 -4.044 -8.146 1.00 88.31 204 HIS A CA 1
ATOM 1608 C C . HIS A 1 204 ? -14.169 -2.873 -7.601 1.00 88.31 204 HIS A C 1
ATOM 1610 O O . HIS A 1 204 ? -14.454 -1.960 -8.381 1.00 88.31 204 HIS A O 1
ATOM 1616 N N . PRO A 1 205 ? -14.500 -2.855 -6.294 1.00 91.38 205 PRO A N 1
ATOM 1617 C CA . PRO A 1 205 ? -14.171 -3.887 -5.309 1.00 91.38 205 PRO A CA 1
ATOM 1618 C C . PRO A 1 205 ? -14.973 -5.169 -5.517 1.00 91.38 205 PRO A C 1
ATOM 1620 O O . PRO A 1 205 ? -16.119 -5.155 -5.960 1.00 91.38 205 PRO A O 1
ATOM 1623 N N . ARG A 1 206 ? -14.379 -6.309 -5.165 1.00 92.31 206 ARG A N 1
ATOM 1624 C CA . ARG A 1 206 ? -15.086 -7.592 -5.209 1.00 92.31 206 ARG A CA 1
ATOM 1625 C C . ARG A 1 206 ? -16.011 -7.699 -3.998 1.00 92.31 206 ARG A C 1
ATOM 1627 O O . ARG A 1 206 ? -15.601 -7.404 -2.878 1.00 92.31 206 ARG A O 1
ATOM 1634 N N . LEU A 1 207 ? -17.228 -8.210 -4.201 1.00 91.06 207 LEU A N 1
ATOM 1635 C CA . LEU A 1 207 ? -18.220 -8.370 -3.124 1.00 91.06 207 LEU A CA 1
ATOM 1636 C C . LEU A 1 207 ? -17.709 -9.191 -1.934 1.00 91.06 207 LEU A C 1
ATOM 1638 O O . LEU A 1 207 ? -18.103 -8.926 -0.806 1.00 91.06 207 LEU A O 1
ATOM 1642 N N . VAL A 1 208 ? -16.821 -10.162 -2.165 1.00 93.94 208 VAL A N 1
ATOM 1643 C CA . VAL A 1 208 ? -16.206 -10.934 -1.074 1.00 93.94 208 VAL A CA 1
ATOM 1644 C C . VAL A 1 208 ? -15.393 -10.040 -0.131 1.00 93.94 208 VAL A C 1
ATOM 1646 O O . VAL A 1 208 ? -15.547 -10.160 1.075 1.00 93.94 208 VAL A O 1
ATOM 1649 N N . VAL A 1 209 ? -14.626 -9.077 -0.657 1.00 95.31 209 VAL A N 1
ATOM 1650 C CA . VAL A 1 209 ? -13.827 -8.137 0.150 1.00 95.31 209 VAL A CA 1
ATOM 1651 C C . VAL A 1 209 ? -14.731 -7.184 0.927 1.00 95.31 209 VAL A C 1
ATOM 1653 O O . VAL A 1 209 ? -14.534 -6.973 2.119 1.00 95.31 209 VAL A O 1
ATOM 1656 N N . VAL A 1 210 ? -15.759 -6.651 0.261 1.00 93.19 210 VAL A N 1
ATOM 1657 C CA . VAL A 1 210 ? -16.789 -5.797 0.877 1.00 93.19 210 VAL A CA 1
ATOM 1658 C C . VAL A 1 210 ? -17.453 -6.519 2.051 1.00 93.19 210 VAL A C 1
ATOM 1660 O O . VAL A 1 210 ? -17.510 -5.984 3.155 1.00 93.19 210 VAL A O 1
ATOM 1663 N N . ASN A 1 211 ? -17.914 -7.752 1.830 1.00 92.19 211 ASN A N 1
ATOM 1664 C CA . ASN A 1 211 ? -18.585 -8.545 2.854 1.00 92.19 211 ASN A CA 1
ATOM 1665 C C . ASN A 1 211 ? -17.645 -8.915 4.003 1.00 92.19 211 ASN A C 1
ATOM 1667 O O . ASN A 1 211 ? -18.061 -8.856 5.154 1.00 92.19 211 ASN A O 1
ATOM 1671 N N . GLU A 1 212 ? -16.393 -9.279 3.717 1.00 94.69 212 GLU A N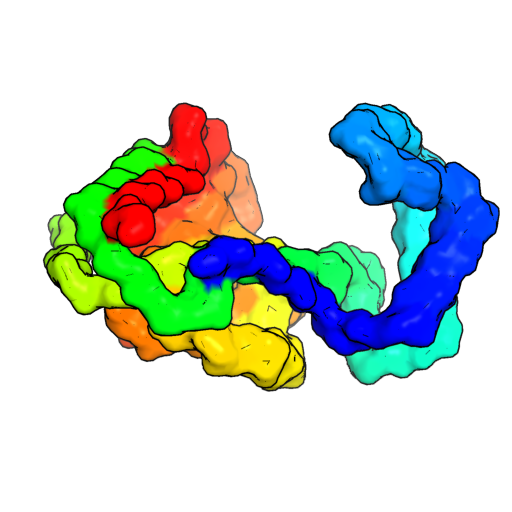 1
ATOM 1672 C CA . GLU A 1 212 ? -15.403 -9.576 4.757 1.00 94.69 212 GLU A CA 1
ATOM 1673 C C . GLU A 1 212 ? -15.098 -8.349 5.625 1.00 94.69 212 GLU A C 1
ATOM 1675 O O . GLU A 1 212 ? -15.012 -8.479 6.846 1.00 94.69 212 GLU A O 1
ATOM 1680 N N . ALA A 1 213 ? -14.981 -7.161 5.026 1.00 93.56 213 ALA A N 1
ATOM 1681 C CA . ALA A 1 213 ? -14.770 -5.921 5.767 1.00 93.56 213 ALA A CA 1
ATOM 1682 C C . ALA A 1 213 ? -15.981 -5.566 6.647 1.00 93.56 213 ALA A C 1
ATOM 1684 O O . ALA A 1 213 ? -15.823 -5.289 7.835 1.00 93.56 213 ALA A O 1
ATOM 1685 N N . LEU A 1 214 ? -17.198 -5.640 6.098 1.00 90.69 214 LEU A N 1
ATOM 1686 C CA . LEU A 1 214 ? -18.430 -5.393 6.856 1.00 90.69 214 LEU A CA 1
ATOM 1687 C C . LEU A 1 214 ? -18.631 -6.411 7.982 1.00 90.69 214 LEU A C 1
ATOM 1689 O O . LEU A 1 214 ? -19.007 -6.033 9.089 1.00 90.69 214 LEU A O 1
ATOM 1693 N N . ALA A 1 215 ? -18.349 -7.691 7.730 1.00 90.69 215 ALA A N 1
ATOM 1694 C CA . ALA A 1 215 ? -18.437 -8.746 8.737 1.00 90.69 215 ALA A CA 1
ATOM 1695 C C . ALA A 1 215 ? -17.440 -8.547 9.891 1.00 90.69 215 ALA A C 1
ATOM 1697 O O . ALA A 1 215 ? -17.690 -9.018 10.998 1.00 90.69 215 ALA A O 1
ATOM 1698 N N . ALA A 1 216 ? -16.335 -7.835 9.651 1.00 90.88 216 ALA A N 1
ATOM 1699 C CA . ALA A 1 216 ? -15.389 -7.417 10.683 1.00 90.88 216 ALA A CA 1
ATOM 1700 C C . ALA A 1 216 ? -15.818 -6.130 11.426 1.00 90.88 216 ALA A C 1
ATOM 1702 O O . ALA A 1 216 ? -15.132 -5.684 12.339 1.00 90.88 216 ALA A O 1
ATOM 1703 N N . GLY A 1 217 ? -16.960 -5.534 11.064 1.00 88.12 217 GLY A N 1
ATOM 1704 C CA . GLY A 1 217 ? -17.466 -4.300 11.667 1.00 88.12 217 GLY A CA 1
ATOM 1705 C C . GLY A 1 217 ? -16.835 -3.026 11.101 1.00 88.12 217 GLY A C 1
ATOM 1706 O O . GLY A 1 217 ? -16.933 -1.974 11.737 1.00 88.12 217 GLY A O 1
ATOM 1707 N N . ALA A 1 218 ? -16.184 -3.100 9.935 1.00 90.94 218 ALA A N 1
ATOM 1708 C CA . ALA A 1 218 ? -15.618 -1.933 9.270 1.00 90.94 218 ALA A CA 1
ATOM 1709 C C . ALA A 1 218 ? -16.706 -0.988 8.736 1.00 90.94 218 ALA A C 1
ATOM 1711 O O . ALA A 1 218 ? -17.800 -1.407 8.352 1.00 90.94 218 ALA A O 1
ATOM 1712 N N . GLN A 1 219 ? -16.361 0.291 8.634 1.00 88.38 219 GLN A N 1
ATOM 1713 C CA . GLN A 1 219 ? -17.123 1.295 7.898 1.00 88.38 219 GLN A CA 1
ATOM 1714 C C . GLN A 1 219 ? -16.545 1.409 6.493 1.00 88.38 219 GLN A C 1
ATOM 1716 O O . GLN A 1 219 ? -15.360 1.685 6.335 1.00 88.38 219 GLN A O 1
ATOM 1721 N N . LEU A 1 220 ? -17.358 1.162 5.470 1.00 88.50 220 LEU A N 1
ATOM 1722 C CA . LEU A 1 220 ? -16.893 1.235 4.089 1.00 88.50 220 LEU A CA 1
ATOM 1723 C C . LEU A 1 220 ? -16.982 2.660 3.557 1.00 88.50 220 LEU A C 1
ATOM 1725 O O . LEU A 1 220 ? -18.054 3.257 3.577 1.00 88.50 220 LEU A O 1
ATOM 1729 N N . GLU A 1 221 ? -15.878 3.136 2.992 1.00 88.88 221 GLU A N 1
ATOM 1730 C CA . GLU A 1 221 ? -15.800 4.402 2.267 1.00 88.88 221 GLU A CA 1
ATOM 1731 C C . GLU A 1 221 ? -15.346 4.104 0.841 1.00 88.88 221 GLU A C 1
ATOM 1733 O O . GLU A 1 221 ? -14.227 3.637 0.629 1.00 88.88 221 GLU A O 1
ATOM 1738 N N . ILE A 1 222 ? -16.205 4.325 -0.152 1.00 86.50 222 ILE A N 1
ATOM 1739 C CA . ILE A 1 222 ? -15.856 4.061 -1.553 1.00 86.50 222 ILE A CA 1
ATOM 1740 C C . ILE A 1 222 ? -15.600 5.380 -2.250 1.00 86.50 222 ILE A C 1
ATOM 1742 O O . ILE A 1 222 ? -16.489 6.220 -2.371 1.00 86.50 222 ILE A O 1
ATOM 1746 N N . VAL A 1 223 ? -14.374 5.527 -2.736 1.00 86.69 223 VAL A N 1
ATOM 1747 C CA . VAL A 1 223 ? -13.903 6.738 -3.398 1.00 86.69 223 VAL A CA 1
ATOM 1748 C C . VAL A 1 223 ? -13.656 6.446 -4.862 1.00 86.69 223 VAL A C 1
ATOM 1750 O O . VAL A 1 223 ? -13.082 5.412 -5.211 1.00 86.69 223 VAL A O 1
ATOM 1753 N N . THR A 1 224 ? -14.096 7.349 -5.728 1.00 85.19 224 THR A N 1
ATOM 1754 C CA . THR A 1 224 ? -14.042 7.138 -7.174 1.00 85.19 224 THR A CA 1
ATOM 1755 C C . THR A 1 224 ? -13.202 8.190 -7.872 1.00 85.19 224 THR A C 1
ATOM 1757 O O . THR A 1 224 ? -12.891 9.232 -7.306 1.00 85.19 224 THR A O 1
ATOM 1760 N N . ASP A 1 225 ? -12.862 7.932 -9.129 1.00 82.56 225 ASP A N 1
ATOM 1761 C CA . ASP A 1 225 ? -12.222 8.892 -10.034 1.00 82.56 225 ASP A CA 1
ATOM 1762 C C . ASP A 1 225 ? -13.103 10.110 -10.364 1.00 82.56 225 ASP A C 1
ATOM 1764 O O . ASP A 1 225 ? -12.603 11.110 -10.869 1.00 82.56 225 ASP A O 1
ATOM 1768 N N . THR A 1 226 ? -14.400 10.049 -10.051 1.00 79.75 226 THR A N 1
ATOM 1769 C CA . THR A 1 226 ? -15.333 11.183 -10.169 1.00 79.75 226 THR A CA 1
ATOM 1770 C C . THR A 1 226 ? -15.546 11.945 -8.862 1.00 79.75 226 THR A C 1
ATOM 1772 O O . THR A 1 226 ? -16.272 12.939 -8.842 1.00 79.75 226 THR A O 1
ATOM 1775 N N . SER A 1 227 ? -14.947 11.489 -7.762 1.00 73.81 227 SER A N 1
ATOM 1776 C CA . SER A 1 227 ? -15.032 12.178 -6.478 1.00 73.81 227 SER A CA 1
ATOM 1777 C C . SER A 1 227 ? -14.142 13.429 -6.518 1.00 73.81 227 SER A C 1
ATOM 1779 O O . SER A 1 227 ? -12.958 13.327 -6.823 1.00 73.81 227 SER A O 1
ATOM 1781 N N . GLU A 1 228 ? -14.694 14.609 -6.204 1.00 71.00 228 GLU A N 1
ATOM 1782 C CA . GLU A 1 228 ? -13.925 15.874 -6.174 1.00 71.00 228 GLU A CA 1
ATOM 1783 C C . GLU A 1 228 ? -12.741 15.808 -5.200 1.00 71.00 228 GLU A C 1
ATOM 1785 O O . GLU A 1 228 ? -11.667 16.350 -5.455 1.00 71.00 228 GLU A O 1
ATOM 1790 N N . VAL A 1 229 ? -12.943 15.092 -4.095 1.00 70.75 229 VAL A N 1
ATOM 1791 C CA . VAL A 1 229 ? -11.927 14.724 -3.113 1.00 70.75 229 VAL A CA 1
ATOM 1792 C C . VAL A 1 229 ? -12.015 13.213 -2.942 1.00 70.75 229 VAL A C 1
ATOM 1794 O O . VAL A 1 229 ? -13.121 12.685 -2.846 1.00 70.75 229 VAL A O 1
ATOM 1797 N N . GLY A 1 230 ? -10.871 12.520 -2.913 1.00 76.12 230 GLY A N 1
ATOM 1798 C CA . GLY A 1 230 ? -10.820 11.082 -2.639 1.00 76.12 230 GLY A CA 1
ATOM 1799 C C . GLY A 1 230 ? -11.346 10.778 -1.234 1.00 76.12 230 GLY A C 1
ATOM 1800 O O . GLY A 1 230 ? -12.539 10.587 -1.035 1.00 76.12 230 GLY A O 1
ATOM 1801 N N . TYR A 1 231 ? -10.453 10.765 -0.247 1.00 84.75 231 TYR A N 1
ATOM 1802 C CA . TYR A 1 231 ? -10.804 10.672 1.170 1.00 84.75 231 TYR A CA 1
ATOM 1803 C C . TYR A 1 231 ? -9.862 11.563 1.974 1.00 84.75 231 TYR A C 1
ATOM 1805 O O . TYR A 1 231 ? -8.649 11.511 1.763 1.00 84.75 231 TYR A O 1
ATOM 1813 N N . CYS A 1 232 ? -10.407 12.371 2.878 1.00 84.94 232 CYS A N 1
ATOM 1814 C CA . CYS A 1 232 ? -9.629 13.236 3.754 1.00 84.94 232 CYS A CA 1
ATOM 1815 C C . CYS A 1 232 ? -10.190 13.187 5.177 1.00 84.94 232 CYS A C 1
ATOM 1817 O O . CYS A 1 232 ? -11.402 13.295 5.368 1.00 84.94 232 CYS A O 1
ATOM 1819 N N . GLU A 1 233 ? -9.299 13.072 6.159 1.00 85.12 233 GLU A N 1
ATOM 1820 C CA . GLU A 1 233 ? -9.604 13.263 7.576 1.00 85.12 233 GLU A CA 1
ATOM 1821 C C . GLU A 1 233 ? -8.740 14.395 8.126 1.00 85.12 233 GLU A C 1
ATOM 1823 O O . GLU A 1 233 ? -7.523 14.428 7.925 1.00 85.12 233 GLU A O 1
ATOM 1828 N N . CYS A 1 234 ? -9.382 15.301 8.855 1.00 83.94 234 CYS A N 1
ATOM 1829 C CA . CYS A 1 234 ? -8.748 16.392 9.573 1.00 83.94 234 CYS A CA 1
ATOM 1830 C C . CYS A 1 234 ? -8.931 16.163 11.074 1.00 83.94 234 CYS A C 1
ATOM 1832 O O . CYS A 1 234 ? -10.057 16.025 11.561 1.00 83.94 234 CYS A O 1
ATOM 1834 N N . PHE A 1 235 ? -7.817 16.158 11.805 1.00 82.88 235 PHE A N 1
ATOM 1835 C CA . PHE A 1 235 ? -7.799 16.028 13.257 1.00 82.88 235 PHE A CA 1
ATOM 1836 C C . PHE A 1 235 ? -7.152 17.254 13.888 1.00 82.88 235 PHE A C 1
AT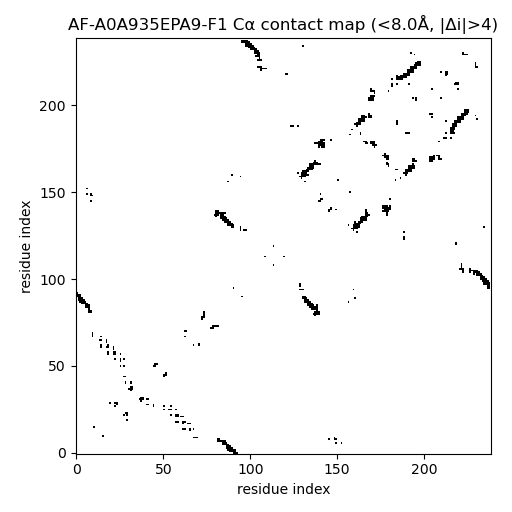OM 1838 O O . PHE A 1 235 ? -6.038 17.633 13.522 1.00 82.88 235 PHE A O 1
ATOM 1845 N N . GLU A 1 236 ? -7.829 17.824 14.877 1.00 82.12 236 GLU A N 1
ATOM 1846 C CA . GLU A 1 236 ? -7.286 18.862 15.748 1.00 82.12 236 GLU A CA 1
ATOM 1847 C C . GLU A 1 236 ? -7.080 18.285 17.148 1.00 82.12 236 GLU A C 1
ATOM 1849 O O . GLU A 1 236 ? -7.928 17.549 17.664 1.00 82.12 236 GLU A O 1
ATOM 1854 N N . PHE A 1 237 ? -5.947 18.609 17.763 1.00 81.75 237 PHE A N 1
ATOM 1855 C CA . PHE A 1 237 ? -5.520 18.055 19.046 1.00 81.75 237 PHE A CA 1
ATOM 1856 C C . PHE A 1 237 ? -5.212 19.174 20.042 1.00 81.75 237 PHE A C 1
ATOM 1858 O O . PHE A 1 237 ? -4.768 20.249 19.636 1.00 81.75 237 PHE A O 1
ATOM 1865 N N . GLU A 1 238 ? -5.417 18.910 21.336 1.00 78.81 238 GLU A N 1
ATOM 1866 C CA . GLU A 1 238 ? -4.877 19.772 22.398 1.00 78.81 238 GLU A CA 1
ATOM 1867 C C . GLU A 1 238 ? -3.341 19.800 22.308 1.00 78.81 238 GLU A C 1
ATOM 1869 O O . GLU A 1 238 ? -2.710 18.770 22.043 1.00 78.81 238 GLU A O 1
ATOM 1874 N N . ALA A 1 239 ? -2.767 20.995 22.471 1.00 67.94 239 ALA A N 1
ATOM 1875 C CA . ALA A 1 239 ? -1.325 21.234 22.416 1.00 67.94 239 ALA A CA 1
ATOM 1876 C C . ALA A 1 239 ? -0.590 20.676 23.643 1.00 67.94 239 ALA A C 1
ATOM 1878 O O . ALA A 1 239 ? -1.154 20.757 24.758 1.00 67.94 239 ALA A O 1
#

Mean predicted aligned error: 7.06 Å

Solvent-accessible surface area (backbone atoms only — not comparable to full-atom values): 13319 Å² total; per-residue (Å²): 107,78,42,79,50,80,45,46,75,87,70,46,76,64,46,50,53,37,32,53,54,33,30,52,74,63,67,48,70,67,69,32,79,76,39,97,68,16,65,59,58,52,52,59,54,50,66,39,66,67,50,45,54,43,49,53,50,18,48,50,55,21,41,69,71,62,55,48,95,58,51,83,71,35,51,84,84,41,31,64,28,55,66,19,53,28,36,37,40,24,63,71,56,85,66,69,62,69,75,43,80,49,75,50,61,58,65,62,70,54,73,81,50,46,80,74,44,88,68,78,73,76,82,74,71,91,77,65,86,37,66,17,36,34,42,30,46,41,24,43,36,38,34,69,69,50,31,52,53,51,48,60,76,37,58,82,47,61,85,33,37,28,34,30,40,42,16,52,29,28,41,67,57,95,76,73,70,38,19,59,43,60,76,78,27,64,49,70,60,18,32,39,35,28,52,33,52,86,84,51,84,86,60,47,56,25,68,69,51,55,50,47,39,48,75,36,39,27,39,81,41,53,24,35,80,83,30,95,46,54,76,46,77,49,80,39,61,70,132

Radius of gyration: 19.31 Å; Cα contacts (8 Å, |Δi|>4): 400; chains: 1; bounding box: 55×38×45 Å

Nearest PDB structures (foldseek):
  3dnm-assembly1_A  TM=5.664E-01  e=2.573E+00  uncultured bacterium
  3dnm-assembly3_C  TM=5.700E-01  e=5.358E+00  uncultured bacterium
  1zbr-assembly1_B  TM=2.551E-01  e=1.677E+00  Porphyromonas gingivalis W83

Foldseek 3Di:
DKDKDKDAPQDDPQLVVQLVVQCVVLVNPPVLVVDPNSVVVNCVQCVDPSSVVSSVVSNLVSCVVVVGVCNVQCPDPNVVQNRWMKMKIGDPDQQFDWPDKDKDWPQDPLPVVCVVCVPADDDAPPDDSADMEIEGEQHLCVDPSSVVRVCVSCVVRLSRAQEYAQHPLQDDDPDGGHRDDLSSLQDANREHEGEDEPPDPSCPNDVVSVVSNVVSNYRYGYAYPPMPDGIDMDTDGDD

Secondary structure (DSSP, 8-state):
-EEEEEE-TT--HHHHHHHHHHHHHTT--GGGGGSTTHHHHHHHHHHSHHHHHHHHHHHHHHHHHH--TTTTTS-TTTHHHHT--EEEEEESSSPPPEEEEEEE---PPPHHHHTT-TT--PPP-S-----EEEE-TT--TTSHHHHHHHHHHTTTTGGGEEEEEPGGGG---SSS-----GGGG-STT-EEEEE--TT-TT--S-HHHHHHHHHTTPEEEEE-TT-SS--EEEEEE--